Protein AF-A0A8D8KKY1-F1 (afdb_monomer)

pLDDT: mean 80.86, std 21.09, range [23.44, 98.81]

Sequence (283 aa):
MVSGTMWTLGDRGWYPVKVAGILVVLAALQYGMVLGVATEDTRVFLTVKSASVASLSLPDVSSAFVIVTDLMISPGGQPLPFLNGEIDETYFKGLQDIKPDVKFLASFGGTSTPPELFSHLTMGNKRRAAFVQNLIQYVTSYGFAGIDIAWLYPTTADKDGYTNLLKELREACDQMKLILTVTVPSNPSVIEKNYPVEDLQRYAHYVILSANEFRKLKKTSLIAPLYSLTTGSSNSLDYHVTAWKLAGLTSDKIVVGVQTNSITYKLIQPNEYRLGTPVAKLK

InterPro domains:
  IPR001223 Glycoside hydrolase family 18, catalytic domain [PF00704] (84-269)
  IPR001223 Glycoside hydrolase family 18, catalytic domain [PS51910] (32-283)
  IPR011583 Chitinase II/V-like, catalytic domain [SM00636] (24-283)
  IPR017853 Glycoside hydrolase superfamily [SSF51445] (67-265)
  IPR050314 Glycosyl hydrolase family 18 [PTHR11177] (75-278)

Structure (mmCIF, N/CA/C/O backbone):
data_AF-A0A8D8KKY1-F1
#
_entry.id   AF-A0A8D8KKY1-F1
#
loop_
_atom_site.group_PDB
_atom_site.id
_atom_site.type_symbol
_atom_site.label_atom_id
_atom_site.label_alt_id
_atom_site.label_comp_id
_atom_site.label_asym_id
_atom_site.label_entity_id
_atom_site.label_seq_id
_atom_site.pdbx_PDB_ins_code
_atom_site.Cartn_x
_atom_site.Cartn_y
_atom_site.Cartn_z
_atom_site.occupancy
_atom_site.B_iso_or_equiv
_atom_site.auth_seq_id
_atom_site.auth_comp_id
_atom_site.auth_asym_id
_atom_site.auth_atom_id
_atom_site.pdbx_PDB_model_num
ATOM 1 N N . MET A 1 1 ? -2.047 24.970 -12.063 1.00 23.80 1 MET A N 1
ATOM 2 C CA . MET A 1 1 ? -0.756 24.771 -11.366 1.00 23.80 1 MET A CA 1
ATOM 3 C C . MET A 1 1 ? -1.066 24.706 -9.885 1.00 23.80 1 MET A C 1
ATOM 5 O O . MET A 1 1 ? -1.423 25.733 -9.334 1.00 23.80 1 MET A O 1
ATOM 9 N N . VAL A 1 2 ? -1.025 23.526 -9.269 1.00 29.00 2 VAL A N 1
ATOM 10 C CA . VAL A 1 2 ? -1.232 23.394 -7.818 1.00 29.00 2 VAL A CA 1
ATOM 11 C C . VAL A 1 2 ? 0.147 23.274 -7.180 1.00 29.00 2 VAL A C 1
ATOM 13 O O . VAL A 1 2 ? 0.936 22.420 -7.582 1.00 29.00 2 VAL A O 1
ATOM 16 N N . SER A 1 3 ? 0.467 24.184 -6.263 1.00 25.81 3 SER A N 1
ATOM 17 C CA . SER A 1 3 ? 1.700 24.151 -5.480 1.00 25.81 3 SER A CA 1
ATOM 18 C C . SER A 1 3 ? 1.417 23.486 -4.136 1.00 25.81 3 SER A C 1
ATOM 20 O O . SER A 1 3 ? 0.740 24.082 -3.302 1.00 25.81 3 SER A O 1
ATOM 22 N N . GLY A 1 4 ? 1.943 22.281 -3.924 1.00 35.16 4 GLY A N 1
ATOM 23 C CA . GLY A 1 4 ? 1.960 21.625 -2.616 1.00 35.16 4 GLY A CA 1
ATOM 24 C C . GLY A 1 4 ? 3.340 21.731 -1.967 1.00 35.16 4 GLY A C 1
ATOM 25 O O . GLY A 1 4 ? 4.361 21.718 -2.661 1.00 35.16 4 GLY A O 1
ATOM 26 N N . THR A 1 5 ? 3.368 21.834 -0.640 1.00 34.59 5 THR A N 1
ATOM 27 C CA . THR A 1 5 ? 4.593 21.815 0.168 1.00 34.59 5 THR A CA 1
ATOM 28 C C . THR A 1 5 ? 4.791 20.407 0.741 1.00 34.59 5 THR A C 1
ATOM 30 O O . THR A 1 5 ? 4.123 20.022 1.693 1.00 34.59 5 THR A O 1
ATOM 33 N N . MET A 1 6 ? 5.691 19.630 0.143 1.00 39.62 6 MET A N 1
ATOM 34 C CA . MET A 1 6 ? 6.217 18.356 0.649 1.00 39.62 6 MET A CA 1
ATOM 35 C C . MET A 1 6 ? 7.216 18.623 1.785 1.00 39.62 6 MET A C 1
ATOM 37 O O . MET A 1 6 ? 7.787 19.701 1.835 1.00 39.62 6 MET A O 1
ATOM 41 N N . TRP A 1 7 ? 7.463 17.679 2.690 1.00 43.19 7 TRP A N 1
ATOM 42 C CA . TRP A 1 7 ? 8.501 17.796 3.722 1.00 43.19 7 TRP A CA 1
ATOM 43 C C . TRP A 1 7 ? 9.522 16.676 3.543 1.00 43.19 7 TRP A C 1
ATOM 45 O O . TRP A 1 7 ? 9.142 15.536 3.293 1.00 43.19 7 TRP A O 1
ATOM 55 N N . THR A 1 8 ? 10.807 16.991 3.667 1.00 39.62 8 THR A N 1
ATOM 56 C CA . THR A 1 8 ? 11.901 16.014 3.589 1.00 39.62 8 THR A CA 1
ATOM 57 C C . THR A 1 8 ? 12.784 16.106 4.830 1.00 39.62 8 THR A C 1
ATOM 59 O O . THR A 1 8 ? 12.857 17.157 5.470 1.00 39.62 8 THR A O 1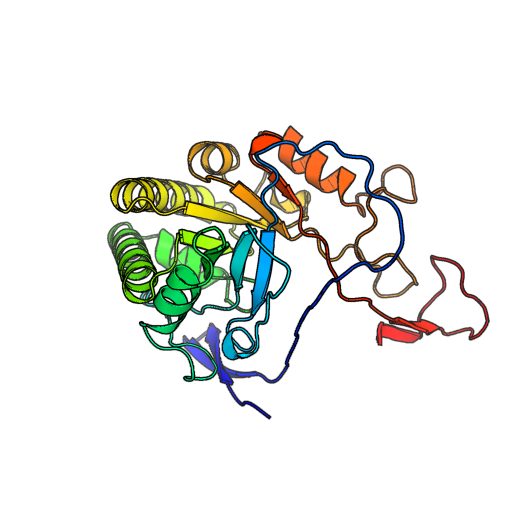
ATOM 62 N N . LEU A 1 9 ? 13.446 15.004 5.178 1.00 40.66 9 LEU A N 1
ATOM 63 C CA . LEU A 1 9 ? 14.364 14.910 6.309 1.00 40.66 9 LEU A CA 1
ATOM 64 C C . LEU A 1 9 ? 15.802 15.160 5.831 1.00 40.66 9 LEU A C 1
ATOM 66 O O . LEU A 1 9 ? 16.232 14.585 4.835 1.00 40.66 9 LEU A O 1
ATOM 70 N N . GLY A 1 10 ? 16.550 16.015 6.528 1.00 44.16 10 GLY A N 1
ATOM 71 C CA . GLY A 1 10 ? 18.001 16.139 6.351 1.00 44.16 10 GLY A CA 1
ATOM 72 C C . GLY A 1 10 ? 18.720 16.314 7.682 1.00 44.16 10 GLY A C 1
ATOM 73 O O . GLY A 1 10 ? 18.101 16.235 8.742 1.00 44.16 10 GLY A O 1
ATOM 74 N N . ASP A 1 11 ? 20.020 16.602 7.623 1.00 36.78 11 ASP A N 1
ATOM 75 C CA . ASP A 1 11 ? 20.947 16.577 8.770 1.00 36.78 11 ASP A CA 1
ATOM 76 C C . ASP A 1 11 ? 20.552 17.477 9.957 1.00 36.78 11 ASP A C 1
ATOM 78 O O . ASP A 1 11 ? 21.082 17.331 11.056 1.00 36.78 11 ASP A O 1
ATOM 82 N N . ARG A 1 12 ? 19.626 18.425 9.754 1.00 42.44 12 ARG A N 1
ATOM 83 C CA . ARG A 1 12 ? 19.130 19.358 10.782 1.00 42.44 12 ARG A CA 1
ATOM 84 C C . ARG A 1 12 ? 17.623 19.255 11.049 1.00 42.44 12 ARG A C 1
ATOM 86 O O . ARG A 1 12 ? 17.066 20.143 11.690 1.00 42.44 12 ARG A O 1
ATOM 93 N N . GLY A 1 13 ? 16.961 18.200 10.573 1.00 45.16 13 GLY A N 1
ATOM 94 C CA . GLY A 1 13 ? 15.525 17.970 10.760 1.00 45.16 13 GLY A CA 1
ATOM 95 C C . GLY A 1 13 ? 14.694 18.128 9.484 1.00 45.16 13 GLY A C 1
ATOM 96 O O . GLY A 1 13 ? 15.210 18.058 8.369 1.00 45.16 13 GLY A O 1
ATOM 97 N N . TRP A 1 14 ? 13.382 18.284 9.661 1.00 47.19 14 TRP A N 1
ATOM 98 C CA . TRP A 1 14 ? 12.391 18.321 8.583 1.00 47.19 14 TRP A CA 1
ATOM 99 C C . TRP A 1 14 ? 12.306 19.702 7.921 1.00 47.19 14 TRP A C 1
ATOM 101 O O . TRP A 1 14 ? 12.204 20.706 8.624 1.00 47.19 14 TRP A O 1
ATOM 111 N N . TYR A 1 15 ? 12.291 19.766 6.584 1.00 47.34 15 TYR A N 1
ATOM 112 C CA . TYR A 1 15 ? 12.142 21.022 5.836 1.00 47.34 15 TYR A CA 1
ATOM 113 C C . TYR A 1 15 ? 11.220 20.910 4.605 1.00 47.34 15 TYR A C 1
ATOM 115 O O . TYR A 1 15 ? 11.112 19.834 4.012 1.00 47.34 15 TYR A O 1
ATOM 123 N N . PRO A 1 16 ? 10.548 22.013 4.214 1.00 38.38 16 PRO A N 1
ATOM 124 C CA . PRO A 1 16 ? 9.572 22.035 3.127 1.00 38.38 16 PRO A CA 1
ATOM 125 C C . PRO A 1 16 ? 10.200 22.053 1.716 1.00 38.38 16 PRO A C 1
ATOM 127 O O . PRO A 1 16 ? 11.197 22.728 1.472 1.00 38.38 16 PRO A O 1
ATOM 130 N N . VAL A 1 17 ? 9.565 21.379 0.754 1.00 35.34 17 VAL A N 1
ATOM 131 C CA . VAL A 1 17 ? 9.940 21.226 -0.662 1.00 35.34 17 VAL A CA 1
ATOM 132 C C . VAL A 1 17 ? 8.692 21.418 -1.528 1.00 35.34 17 VAL A C 1
ATOM 134 O O . VAL A 1 17 ? 7.675 20.777 -1.300 1.00 35.34 17 VAL A O 1
ATOM 137 N N . LYS A 1 18 ? 8.731 22.279 -2.549 1.00 30.50 18 LYS A N 1
ATOM 138 C CA . LYS A 1 18 ? 7.591 22.455 -3.469 1.00 30.50 18 LYS A CA 1
ATOM 139 C C . LYS A 1 18 ? 7.573 21.353 -4.529 1.00 30.50 18 LYS A C 1
ATOM 141 O O . LYS A 1 18 ? 8.578 21.158 -5.207 1.00 30.50 18 LYS A O 1
ATOM 146 N N . VAL A 1 19 ? 6.434 20.686 -4.715 1.00 36.72 19 VAL A N 1
ATOM 147 C CA . VAL A 1 19 ? 6.256 19.651 -5.753 1.00 36.72 19 VAL A CA 1
ATOM 148 C C . VAL A 1 19 ? 5.097 20.023 -6.677 1.00 36.72 19 VAL A C 1
ATOM 150 O O . VAL A 1 19 ? 4.060 20.501 -6.220 1.00 36.72 19 VAL A O 1
ATOM 153 N N . ALA A 1 20 ? 5.284 19.811 -7.983 1.00 27.47 20 ALA A N 1
ATOM 154 C CA . ALA A 1 20 ? 4.279 20.020 -9.022 1.00 27.47 20 ALA A CA 1
ATOM 155 C C . ALA A 1 20 ? 4.173 18.770 -9.915 1.00 27.47 20 ALA A C 1
ATOM 157 O O . ALA A 1 20 ? 5.181 18.319 -10.455 1.00 27.47 20 ALA A O 1
ATOM 158 N N . GLY A 1 21 ? 2.961 18.232 -10.104 1.00 29.47 21 GLY A N 1
ATOM 159 C CA . GLY A 1 21 ? 2.691 17.185 -11.101 1.00 29.47 21 GLY A CA 1
ATOM 160 C C . GLY A 1 21 ? 1.383 16.410 -10.879 1.00 29.47 21 GLY A C 1
ATOM 161 O O . GLY A 1 21 ? 1.137 15.920 -9.783 1.00 29.47 21 GLY A O 1
ATOM 162 N N . ILE A 1 22 ? 0.569 16.297 -11.936 1.00 28.06 22 ILE A N 1
ATOM 163 C CA . ILE A 1 22 ? -0.770 15.666 -12.002 1.00 28.06 22 ILE A CA 1
ATOM 164 C C . ILE A 1 22 ? -0.675 14.254 -12.622 1.00 28.06 22 ILE A C 1
ATOM 166 O O . ILE A 1 22 ? 0.148 14.053 -13.515 1.00 28.06 22 ILE A O 1
ATOM 170 N N . LEU A 1 23 ? -1.549 13.309 -12.226 1.00 25.33 23 LEU A N 1
ATOM 171 C CA . LEU A 1 23 ? -1.882 12.107 -13.018 1.00 25.33 23 LEU A CA 1
ATOM 172 C C . LEU A 1 23 ? -3.319 11.614 -12.715 1.00 25.33 23 LEU A C 1
ATOM 174 O O . LEU A 1 23 ? -3.636 11.340 -11.562 1.00 25.33 23 LEU A O 1
ATOM 178 N N . VAL A 1 24 ? -4.152 11.468 -13.755 1.00 24.39 24 VAL A N 1
ATOM 179 C CA . VAL A 1 24 ? -5.528 10.914 -13.739 1.00 24.39 24 VAL A CA 1
ATOM 180 C C . VAL A 1 24 ? -5.548 9.609 -14.547 1.00 24.39 24 VAL A C 1
ATOM 182 O O . VAL A 1 24 ? -4.850 9.525 -15.558 1.00 24.39 24 VAL A O 1
ATOM 185 N N . VAL A 1 25 ? -6.353 8.613 -14.149 1.00 29.42 25 VAL A N 1
ATOM 186 C CA . VAL A 1 25 ? -6.585 7.378 -14.925 1.00 29.42 25 VAL A CA 1
ATOM 187 C C . VAL A 1 25 ? -8.078 7.044 -14.998 1.00 29.42 25 VAL A C 1
ATOM 189 O O . VAL A 1 25 ? -8.731 6.877 -13.972 1.00 29.42 25 VAL A O 1
ATOM 192 N N . LEU A 1 26 ? -8.561 6.857 -16.230 1.00 26.05 26 LEU A N 1
ATOM 193 C CA . LEU A 1 26 ? -9.739 6.071 -16.607 1.00 26.05 26 LEU A CA 1
ATOM 194 C C . LEU A 1 26 ? -9.244 4.877 -17.437 1.00 26.05 26 LEU A C 1
ATOM 196 O O . LEU A 1 26 ? -8.400 5.057 -18.315 1.00 26.05 26 LEU A O 1
ATOM 200 N N . ALA A 1 27 ? -9.783 3.684 -17.201 1.00 27.31 27 ALA A N 1
ATOM 201 C CA . ALA A 1 27 ? -9.632 2.548 -18.104 1.00 27.31 27 ALA A CA 1
ATOM 202 C C . ALA A 1 27 ? -11.017 1.945 -18.367 1.00 27.31 27 ALA A C 1
ATOM 204 O O . ALA A 1 27 ? -11.538 1.191 -17.553 1.00 27.31 27 ALA A O 1
ATOM 205 N N . ALA A 1 28 ? -11.610 2.306 -19.506 1.00 25.67 28 ALA A N 1
ATOM 206 C CA . ALA A 1 28 ? -12.726 1.592 -20.111 1.00 25.67 28 ALA A CA 1
ATOM 207 C C . ALA A 1 28 ? -12.192 0.908 -21.376 1.00 25.67 28 ALA A C 1
ATOM 209 O O . ALA A 1 28 ? -11.723 1.577 -22.297 1.00 25.67 28 ALA A O 1
ATOM 210 N N . LEU A 1 29 ? -12.219 -0.424 -21.408 1.00 29.39 29 LEU A N 1
ATOM 211 C CA . LEU A 1 29 ? -11.948 -1.197 -22.617 1.00 29.39 29 LEU A CA 1
ATOM 212 C C . LEU A 1 29 ? -13.253 -1.326 -23.406 1.00 29.39 29 LEU A C 1
ATOM 214 O O . LEU A 1 29 ? -14.117 -2.138 -23.084 1.00 29.39 29 LEU A O 1
ATOM 218 N N . GLN A 1 30 ? -13.389 -0.521 -24.456 1.00 32.12 30 GLN A N 1
ATOM 219 C CA . GLN A 1 30 ? -14.332 -0.778 -25.538 1.00 32.12 30 GLN A CA 1
ATOM 220 C C . GLN A 1 30 ? -13.656 -1.739 -26.522 1.00 32.12 30 GLN A C 1
ATOM 222 O O . GLN A 1 30 ? -12.661 -1.367 -27.131 1.00 32.12 30 GLN A O 1
ATOM 227 N N . TYR A 1 31 ? -14.145 -2.980 -26.596 1.00 31.25 31 TYR A N 1
ATOM 228 C CA . TYR A 1 31 ? -14.455 -3.763 -27.807 1.00 31.25 31 TYR A CA 1
ATOM 229 C C . TYR A 1 31 ? -14.600 -5.252 -27.440 1.00 31.25 31 TYR A C 1
ATOM 231 O O . TYR A 1 31 ? -13.617 -5.953 -27.243 1.00 31.25 31 TYR A O 1
ATOM 239 N N . GLY A 1 32 ? -15.850 -5.727 -27.430 1.00 28.22 32 GLY A N 1
ATOM 240 C CA . GLY A 1 32 ? -16.203 -7.063 -27.916 1.00 28.22 32 GLY A CA 1
ATOM 241 C C . GLY A 1 32 ? -16.016 -8.265 -26.984 1.00 28.22 32 GLY A C 1
ATOM 242 O O . GLY A 1 32 ? -14.939 -8.835 -26.899 1.00 28.22 32 GLY A O 1
ATOM 243 N N . MET A 1 33 ? -17.164 -8.755 -26.502 1.00 23.44 33 MET A N 1
ATOM 244 C CA . MET A 1 33 ? -17.461 -10.152 -26.154 1.00 23.44 33 MET A CA 1
ATOM 245 C C . MET A 1 33 ? -17.106 -10.619 -24.730 1.00 23.44 33 MET A C 1
ATOM 247 O O . MET A 1 33 ? -16.071 -11.215 -24.453 1.00 23.44 33 MET A O 1
ATOM 251 N N . VAL A 1 34 ? -18.076 -10.406 -23.833 1.00 30.02 34 VAL A N 1
ATOM 252 C CA . VAL A 1 34 ? -18.226 -11.136 -22.570 1.00 30.02 34 VAL A CA 1
ATOM 253 C C . VAL A 1 34 ? -18.505 -12.607 -22.889 1.00 30.02 34 VAL A C 1
ATOM 255 O O . VAL A 1 34 ? -19.547 -12.933 -23.453 1.00 30.02 34 VAL A O 1
ATOM 258 N N . LEU A 1 35 ? -17.601 -13.496 -22.482 1.00 25.94 35 LEU A N 1
ATOM 259 C CA . LEU A 1 35 ? -17.952 -14.867 -22.123 1.00 25.94 35 LEU A CA 1
ATOM 260 C C . LEU A 1 35 ? -17.769 -14.982 -20.615 1.00 25.94 35 LEU A C 1
ATOM 262 O O . LEU A 1 35 ? -16.667 -14.847 -20.089 1.00 25.94 35 LEU A O 1
ATOM 266 N N . GLY A 1 36 ? -18.903 -15.110 -19.932 1.00 31.06 36 GLY A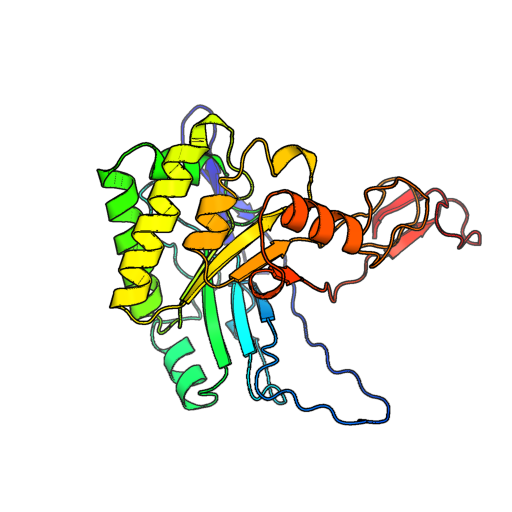 N 1
ATOM 267 C CA . GLY A 1 36 ? -19.003 -15.043 -18.488 1.00 31.06 36 GLY A CA 1
ATOM 268 C C . GLY A 1 36 ? -18.234 -16.152 -17.784 1.00 31.06 36 GLY A C 1
ATOM 269 O O . GLY A 1 36 ? -18.449 -17.332 -18.035 1.00 31.06 36 GLY A O 1
ATOM 270 N N . VAL A 1 37 ? -17.435 -15.736 -16.809 1.00 26.59 37 VAL A N 1
ATOM 271 C CA . VAL A 1 37 ? -17.420 -16.371 -15.495 1.00 26.59 37 VAL A CA 1
ATOM 272 C C . VAL A 1 37 ? -17.522 -15.220 -14.503 1.00 26.59 37 VAL A C 1
ATOM 274 O O . VAL A 1 37 ? -16.528 -14.587 -14.160 1.00 26.59 37 VAL A O 1
ATOM 277 N N . ALA A 1 38 ? -18.747 -14.881 -14.105 1.00 30.58 38 ALA A N 1
ATOM 278 C CA . ALA A 1 38 ? -18.949 -14.097 -12.899 1.00 30.58 38 ALA A CA 1
ATOM 279 C C . ALA A 1 38 ? -18.545 -14.998 -11.727 1.00 30.58 38 ALA A C 1
ATOM 281 O O . ALA A 1 38 ? -19.341 -15.798 -11.246 1.00 30.58 38 ALA A O 1
ATOM 282 N N . THR A 1 39 ? -17.281 -14.937 -11.313 1.00 34.94 39 THR A N 1
ATOM 283 C CA . THR A 1 39 ? -16.955 -15.303 -9.938 1.00 34.94 39 THR A CA 1
ATOM 284 C C . THR A 1 39 ? -17.451 -14.151 -9.077 1.00 34.94 39 THR A C 1
ATOM 286 O O . THR A 1 39 ? -16.994 -1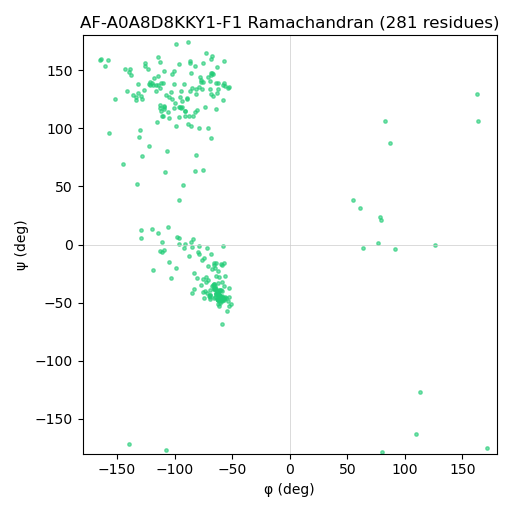3.024 -9.262 1.00 34.94 39 THR A O 1
ATOM 289 N N . GLU A 1 40 ? -18.390 -14.421 -8.174 1.00 40.84 40 GLU A N 1
ATOM 290 C CA . GLU A 1 40 ? -19.085 -13.436 -7.325 1.00 40.84 40 GLU A CA 1
ATOM 291 C C . GLU A 1 40 ? -18.157 -12.572 -6.434 1.00 40.84 40 GLU A C 1
ATOM 293 O O . GLU A 1 40 ? -18.635 -11.661 -5.770 1.00 40.84 40 GLU A O 1
ATOM 298 N N . ASP A 1 41 ? -16.834 -12.781 -6.460 1.00 49.16 41 ASP A N 1
ATOM 299 C CA . ASP A 1 41 ? -15.862 -12.151 -5.557 1.00 49.16 41 ASP A CA 1
ATOM 300 C C . ASP A 1 41 ? -14.645 -11.485 -6.236 1.00 49.16 41 ASP A C 1
ATOM 302 O O . ASP A 1 41 ? -13.682 -11.117 -5.557 1.00 49.16 41 ASP A O 1
ATOM 306 N N . THR A 1 42 ? -14.629 -11.279 -7.563 1.00 49.47 42 THR A N 1
ATOM 307 C CA . THR A 1 42 ? -13.525 -10.503 -8.172 1.00 49.47 42 THR A CA 1
ATOM 308 C C . THR A 1 42 ? -13.638 -9.026 -7.796 1.00 49.47 42 THR A C 1
ATOM 310 O O . THR A 1 42 ? -14.394 -8.268 -8.399 1.00 49.47 42 THR A O 1
ATOM 313 N N . ARG A 1 43 ? -12.851 -8.598 -6.806 1.00 68.19 43 ARG A N 1
ATOM 314 C CA . ARG A 1 43 ? -12.780 -7.199 -6.366 1.00 68.19 43 ARG A CA 1
ATOM 315 C C . ARG A 1 43 ? -11.646 -6.484 -7.090 1.00 68.19 43 ARG A C 1
ATOM 317 O O . ARG A 1 43 ? -10.481 -6.853 -6.964 1.00 68.19 43 ARG A O 1
ATOM 324 N N . VAL A 1 44 ? -11.990 -5.455 -7.856 1.00 81.56 44 VAL A N 1
ATOM 325 C CA . VAL A 1 44 ? -11.015 -4.625 -8.573 1.00 81.56 44 VAL A CA 1
ATOM 326 C C . VAL A 1 44 ? -10.342 -3.670 -7.591 1.00 81.56 44 VAL A C 1
ATOM 328 O O . VAL A 1 44 ? -11.026 -3.019 -6.806 1.00 81.56 44 VAL A O 1
ATOM 331 N N . PHE A 1 45 ? -9.015 -3.555 -7.653 1.00 87.25 45 PHE A N 1
ATOM 332 C CA . PHE A 1 45 ? -8.259 -2.536 -6.925 1.00 87.25 45 PHE A CA 1
ATOM 333 C C . PHE A 1 45 ? -7.862 -1.412 -7.881 1.00 87.25 45 PHE A C 1
ATOM 335 O O . PHE A 1 45 ? -7.237 -1.652 -8.913 1.00 87.25 45 PHE A O 1
ATOM 342 N N . LEU A 1 46 ? -8.218 -0.183 -7.526 1.00 87.50 46 LEU A N 1
ATOM 343 C CA . LEU A 1 46 ? -7.892 1.036 -8.257 1.00 87.50 46 LEU A CA 1
ATOM 344 C C . LEU A 1 46 ? -7.042 1.934 -7.364 1.00 87.50 46 LEU A C 1
ATOM 346 O O . LEU A 1 46 ? -7.287 2.019 -6.167 1.00 87.50 46 LEU A O 1
ATOM 350 N N . THR A 1 47 ? -6.073 2.640 -7.935 1.00 87.06 47 THR A N 1
ATOM 351 C CA . THR A 1 47 ? -5.261 3.621 -7.200 1.00 87.06 47 THR A CA 1
ATOM 352 C C . THR A 1 47 ? -5.494 5.015 -7.759 1.00 87.06 47 THR A C 1
ATOM 354 O O . THR A 1 47 ? -5.403 5.214 -8.972 1.00 87.06 47 THR A O 1
ATOM 357 N N . VAL A 1 48 ? -5.732 5.989 -6.888 1.00 87.94 48 VAL A N 1
ATOM 358 C CA . VAL A 1 48 ? -5.880 7.404 -7.241 1.00 87.94 48 VAL A CA 1
ATOM 359 C C . VAL A 1 48 ? -5.016 8.243 -6.312 1.00 87.94 48 VAL A C 1
ATOM 361 O O . VAL A 1 48 ? -4.967 7.998 -5.112 1.00 87.94 48 VAL A O 1
ATOM 364 N N . LYS A 1 49 ? -4.328 9.251 -6.843 1.00 87.19 49 LYS A N 1
ATOM 365 C CA . LYS A 1 49 ? -3.567 10.176 -5.999 1.00 87.19 49 LYS A CA 1
ATOM 366 C C . LYS A 1 49 ? -4.508 11.073 -5.206 1.00 87.19 49 LYS A C 1
ATOM 368 O O . LYS A 1 49 ? -5.502 11.549 -5.756 1.00 87.19 49 LYS A O 1
ATOM 373 N N . SER A 1 50 ? -4.150 11.401 -3.968 1.00 87.19 50 SER A N 1
ATOM 374 C CA . SER A 1 50 ? -4.896 12.348 -3.127 1.00 87.19 50 SER A CA 1
ATOM 375 C C . SER A 1 50 ? -5.143 13.692 -3.829 1.00 87.19 50 SER A C 1
ATOM 377 O O . SER A 1 50 ? -6.238 14.238 -3.749 1.00 87.19 50 SER A O 1
ATOM 379 N N . ALA A 1 51 ? -4.179 14.184 -4.614 1.00 85.00 51 ALA A N 1
ATOM 380 C CA . ALA A 1 51 ? -4.297 15.415 -5.407 1.00 85.00 51 ALA A CA 1
ATOM 381 C C . ALA A 1 51 ? -5.221 15.312 -6.642 1.00 85.00 51 ALA A C 1
ATOM 383 O O . ALA A 1 51 ? -5.378 16.282 -7.382 1.00 85.00 51 ALA A O 1
ATOM 384 N N . SER A 1 52 ? -5.782 14.141 -6.938 1.00 84.56 52 SER A N 1
ATOM 385 C CA . SER A 1 52 ? -6.685 13.917 -8.078 1.00 84.56 52 SER A CA 1
ATOM 386 C C . SER A 1 52 ? -7.985 13.228 -7.670 1.00 84.56 52 SER A C 1
ATOM 388 O O . SER A 1 52 ? -8.797 12.900 -8.527 1.00 84.56 52 SER A O 1
ATOM 390 N N . VAL A 1 53 ? -8.208 13.020 -6.370 1.00 85.50 53 VAL A N 1
ATOM 391 C CA . VAL A 1 53 ? -9.399 12.320 -5.885 1.00 85.50 53 VAL A CA 1
ATOM 392 C C . VAL A 1 53 ? -10.677 13.121 -6.137 1.00 85.50 53 VAL A C 1
ATOM 394 O O . VAL A 1 53 ? -11.678 12.538 -6.527 1.00 85.50 53 VAL A O 1
ATOM 397 N N . ALA A 1 54 ? -10.624 14.454 -6.035 1.00 84.38 54 ALA A N 1
ATOM 398 C CA . ALA A 1 54 ? -11.775 15.328 -6.274 1.00 84.38 54 ALA A CA 1
ATOM 399 C C . ALA A 1 54 ? -12.334 15.225 -7.707 1.00 84.38 54 ALA A C 1
ATOM 401 O O . ALA A 1 54 ? -13.525 15.434 -7.919 1.00 84.38 54 ALA A O 1
ATOM 402 N N . SER A 1 55 ? -11.491 14.877 -8.688 1.00 83.38 55 SER A N 1
ATOM 403 C CA . SER A 1 55 ? -11.881 14.701 -10.092 1.00 83.38 55 SER A CA 1
ATOM 404 C C . SER A 1 55 ? -12.140 13.243 -10.481 1.00 83.38 55 SER A C 1
ATOM 406 O O . SER A 1 55 ? -12.343 12.948 -11.663 1.00 83.38 55 SER A O 1
ATOM 408 N N . LEU A 1 56 ? -12.127 12.321 -9.515 1.00 83.56 56 LEU A N 1
ATOM 409 C CA . LEU A 1 56 ? -12.377 10.909 -9.763 1.00 83.56 56 LEU A CA 1
ATOM 410 C C . LEU A 1 56 ? -13.830 10.692 -10.205 1.00 83.56 56 LEU A C 1
ATOM 412 O O . LEU A 1 56 ? -14.773 11.076 -9.521 1.00 83.56 56 LEU A O 1
ATOM 416 N N . SER A 1 57 ? -14.003 10.008 -11.335 1.00 82.06 57 SER A N 1
ATOM 417 C CA . SER A 1 57 ? -15.305 9.573 -11.837 1.00 82.06 57 SER A CA 1
ATOM 418 C C . SER A 1 57 ? -15.269 8.077 -12.115 1.00 82.06 57 SER A C 1
ATOM 420 O O . SER A 1 57 ? -14.326 7.575 -12.725 1.00 82.06 57 SER A O 1
ATOM 422 N N . LEU A 1 58 ? -16.288 7.363 -11.643 1.00 80.44 58 LEU A N 1
ATOM 423 C CA . LEU A 1 58 ? -16.367 5.904 -11.702 1.00 80.44 58 LEU A CA 1
ATOM 424 C C . LEU A 1 58 ? -17.742 5.440 -12.213 1.00 80.44 58 LEU A C 1
ATOM 426 O O . LEU A 1 58 ? -18.373 4.649 -11.521 1.00 80.44 58 LEU A O 1
ATOM 430 N N . PRO A 1 59 ? -18.265 5.921 -13.358 1.00 78.94 59 PRO A N 1
ATOM 431 C CA . PRO A 1 59 ? -19.658 5.684 -13.759 1.00 78.94 59 PRO A CA 1
ATOM 432 C C . PRO A 1 59 ? -20.008 4.188 -13.811 1.00 78.94 59 PRO A C 1
ATOM 434 O O . PRO A 1 59 ? -20.970 3.773 -13.165 1.00 78.94 59 PRO A O 1
ATOM 437 N N . ASP A 1 60 ? -19.142 3.380 -14.425 1.00 81.31 60 ASP A N 1
ATOM 438 C CA . ASP A 1 60 ? -19.384 1.955 -14.698 1.00 81.31 60 ASP A CA 1
ATOM 439 C C . ASP A 1 60 ? -18.793 0.996 -13.650 1.00 81.31 60 ASP A C 1
ATOM 441 O O . ASP A 1 60 ? -18.842 -0.221 -13.813 1.00 81.31 60 ASP A O 1
ATOM 445 N N . VAL A 1 61 ? -18.222 1.516 -12.557 1.00 81.25 61 VAL A N 1
ATOM 446 C CA . VAL A 1 61 ? -17.683 0.675 -11.475 1.00 81.25 61 VAL A CA 1
ATOM 447 C C . VAL A 1 61 ? -18.769 0.434 -10.434 1.00 81.25 61 VAL A C 1
ATOM 449 O O . VAL A 1 61 ? -19.176 1.362 -9.729 1.00 81.25 61 VAL A O 1
ATOM 452 N N . SER A 1 62 ? -19.245 -0.807 -10.347 1.00 79.19 62 SER A N 1
ATOM 453 C CA . SER A 1 62 ? -20.233 -1.238 -9.353 1.00 79.19 62 SER A CA 1
ATOM 454 C C . SER A 1 62 ? -19.585 -1.636 -8.027 1.00 79.19 62 SER A C 1
ATOM 456 O O . SER A 1 62 ? -20.080 -1.228 -6.987 1.00 79.19 62 SER A O 1
ATOM 458 N N . SER A 1 63 ? -18.454 -2.351 -8.051 1.00 84.88 63 SER A N 1
ATOM 459 C CA . SER A 1 63 ? -17.704 -2.746 -6.852 1.00 84.88 63 SER A CA 1
ATOM 460 C C . SER A 1 63 ? -16.193 -2.665 -7.069 1.00 84.88 63 SER A C 1
ATOM 462 O O . SER A 1 63 ? -15.678 -3.134 -8.086 1.00 84.88 63 SER A O 1
ATOM 464 N N . ALA A 1 64 ? -15.479 -2.049 -6.123 1.00 88.38 64 ALA A N 1
ATOM 465 C CA . ALA A 1 64 ? -14.022 -1.918 -6.152 1.00 88.38 64 ALA A CA 1
ATOM 466 C C . ALA A 1 64 ? -13.451 -1.511 -4.786 1.00 88.38 64 ALA A C 1
ATOM 468 O O . ALA A 1 64 ? -14.132 -0.882 -3.977 1.00 88.38 64 ALA A O 1
ATOM 469 N N . PHE A 1 65 ? -12.165 -1.778 -4.573 1.00 90.50 65 PHE A N 1
ATOM 470 C CA . PHE A 1 65 ? -11.338 -1.059 -3.609 1.00 90.50 65 PHE A CA 1
ATOM 471 C C . PHE A 1 65 ? -10.623 0.091 -4.314 1.00 90.50 65 PHE A C 1
ATOM 473 O O . PHE A 1 65 ? -9.900 -0.127 -5.282 1.00 90.50 65 PHE A O 1
ATOM 480 N N . VAL A 1 66 ? -1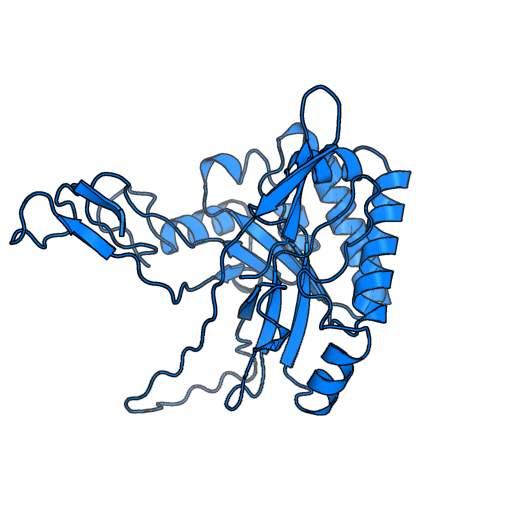0.799 1.315 -3.829 1.00 91.56 66 VAL A N 1
ATOM 481 C CA . VAL A 1 66 ? -10.130 2.508 -4.356 1.00 91.56 66 VAL A CA 1
ATOM 482 C C . VAL A 1 66 ? -9.132 3.004 -3.322 1.00 91.56 66 VAL A C 1
ATOM 484 O O . VAL A 1 66 ? -9.509 3.512 -2.273 1.00 91.56 66 VAL A O 1
ATOM 487 N N . ILE A 1 67 ? -7.849 2.867 -3.616 1.00 92.81 67 ILE A N 1
ATOM 488 C CA . ILE A 1 67 ? -6.753 3.278 -2.749 1.00 92.81 67 ILE A CA 1
ATOM 489 C C . ILE A 1 67 ? -6.377 4.716 -3.087 1.00 92.81 67 ILE A C 1
ATOM 491 O O . ILE A 1 67 ? -5.893 5.006 -4.184 1.00 92.81 67 ILE A O 1
ATOM 495 N N . VAL A 1 68 ? -6.585 5.615 -2.132 1.00 92.69 68 VAL A N 1
ATOM 496 C CA . VAL A 1 68 ? -6.195 7.019 -2.220 1.00 92.69 68 VAL A CA 1
ATOM 497 C C . VAL A 1 68 ? -4.762 7.158 -1.714 1.00 92.69 68 VAL A C 1
ATOM 499 O O . VAL A 1 68 ? -4.512 7.093 -0.512 1.00 92.69 68 VAL A O 1
ATOM 502 N N . THR A 1 69 ? -3.814 7.304 -2.636 1.00 91.00 69 THR A N 1
ATOM 503 C CA . THR A 1 69 ? -2.370 7.358 -2.365 1.00 91.00 69 THR A CA 1
ATOM 504 C C . THR A 1 69 ? -1.886 8.772 -2.077 1.00 91.00 69 THR A C 1
ATOM 506 O O . THR A 1 69 ? -2.620 9.746 -2.238 1.00 91.00 69 THR A O 1
ATOM 509 N N . ASP A 1 70 ? -0.614 8.897 -1.697 1.00 85.44 70 ASP A N 1
ATOM 510 C CA . ASP A 1 70 ? 0.042 10.176 -1.405 1.00 85.44 70 ASP A CA 1
ATOM 511 C C . ASP A 1 70 ? -0.616 10.933 -0.232 1.00 85.44 70 ASP A C 1
ATOM 513 O O . ASP A 1 70 ? -0.636 12.167 -0.209 1.00 85.44 70 ASP A O 1
ATOM 517 N N . LEU A 1 71 ? -1.172 10.205 0.747 1.00 90.62 71 LEU A N 1
ATOM 518 C CA . LEU A 1 71 ? -1.540 10.779 2.040 1.00 90.62 71 LEU A CA 1
ATOM 519 C C . LEU A 1 71 ? -0.294 10.828 2.921 1.00 90.62 71 LEU A C 1
ATOM 521 O O . LEU A 1 71 ? 0.298 9.808 3.285 1.00 90.62 71 LEU A O 1
ATOM 525 N N . MET A 1 72 ? 0.134 12.048 3.219 1.00 88.00 72 MET A N 1
ATOM 526 C CA . MET A 1 72 ? 1.361 12.297 3.960 1.00 88.00 72 MET A CA 1
ATOM 527 C C . MET A 1 72 ? 1.135 12.169 5.466 1.00 88.00 72 MET A C 1
ATOM 529 O O . MET A 1 72 ? 0.044 12.424 5.972 1.00 88.00 72 MET A O 1
ATOM 533 N N . ILE A 1 73 ? 2.200 11.830 6.190 1.00 92.25 73 ILE A N 1
ATOM 534 C CA . ILE A 1 73 ? 2.212 11.756 7.651 1.00 92.25 73 ILE A CA 1
ATOM 535 C C . ILE A 1 73 ? 3.254 12.752 8.167 1.00 92.25 73 ILE A C 1
ATOM 537 O O . ILE A 1 73 ? 4.336 12.893 7.598 1.00 92.25 73 ILE A O 1
ATOM 541 N N . SER A 1 74 ? 2.935 13.457 9.246 1.00 92.38 74 SER A N 1
ATOM 542 C CA . SER A 1 74 ? 3.878 14.317 9.954 1.00 92.38 74 SER A CA 1
ATOM 543 C C . SER A 1 74 ? 4.914 13.500 10.745 1.00 92.38 74 SER A C 1
ATOM 545 O O . SER A 1 74 ? 4.683 12.332 11.060 1.00 92.38 74 SER A O 1
ATOM 547 N N . PRO A 1 75 ? 6.019 14.115 11.198 1.00 89.75 75 PRO A N 1
ATOM 548 C CA . PRO A 1 75 ? 6.987 13.457 12.084 1.00 89.75 75 PRO A CA 1
ATOM 549 C C . PRO A 1 75 ? 6.381 12.902 13.382 1.00 89.75 75 PRO A C 1
ATOM 551 O O . PRO A 1 75 ? 6.896 11.943 13.950 1.00 89.75 75 PRO A O 1
ATOM 554 N N . GLY A 1 76 ? 5.280 13.501 13.849 1.00 90.75 76 GLY A N 1
ATOM 555 C CA . GLY A 1 76 ? 4.532 13.056 15.026 1.00 90.75 76 GLY A CA 1
ATOM 556 C C . GLY A 1 76 ? 3.515 11.947 14.744 1.00 90.75 76 GLY A C 1
ATOM 557 O O . GLY A 1 76 ? 2.757 11.593 15.642 1.00 90.75 76 GLY A O 1
ATOM 558 N N . GLY A 1 77 ? 3.455 11.424 13.516 1.00 92.00 77 GLY A N 1
ATOM 559 C CA . GLY A 1 77 ? 2.509 10.375 13.145 1.00 92.00 77 GLY A CA 1
ATOM 560 C C . GLY A 1 77 ? 1.093 10.891 12.878 1.00 92.00 77 GLY A C 1
ATOM 561 O O . GLY A 1 77 ? 0.148 10.120 12.990 1.00 92.00 77 GLY A O 1
ATOM 562 N N . GLN A 1 78 ? 0.914 12.181 12.584 1.00 94.56 78 GLN A N 1
ATOM 563 C CA . GLN A 1 78 ? -0.402 12.746 12.255 1.00 94.56 78 GLN A CA 1
ATOM 564 C C . GLN A 1 78 ? -0.591 12.785 10.735 1.00 94.56 78 GLN A C 1
ATOM 566 O O . GLN A 1 78 ? 0.268 13.365 10.063 1.00 94.56 78 GLN A O 1
ATOM 571 N N . PRO A 1 79 ? -1.678 12.226 10.180 1.00 92.94 79 PRO A N 1
ATOM 572 C CA . PRO A 1 79 ? -2.053 12.453 8.789 1.00 92.94 79 PRO A CA 1
ATOM 573 C C . PRO A 1 79 ? -2.132 13.944 8.458 1.00 92.94 79 PRO A C 1
ATOM 575 O O . PRO A 1 79 ? -2.673 14.735 9.233 1.00 92.94 79 PRO A O 1
ATOM 578 N N . LEU A 1 80 ? -1.576 14.336 7.315 1.00 89.62 80 LEU A N 1
ATOM 579 C CA . LEU A 1 80 ? -1.671 15.706 6.823 1.00 89.62 80 LEU A CA 1
ATOM 580 C C . LEU A 1 80 ? -2.964 15.908 6.010 1.00 89.62 80 LEU A C 1
ATOM 582 O O . LEU A 1 80 ? -3.506 14.941 5.467 1.00 89.62 80 LEU A O 1
ATOM 586 N N . PRO A 1 81 ? -3.464 17.154 5.896 1.00 85.38 81 PRO A N 1
ATOM 587 C CA . PRO A 1 81 ? -4.615 17.462 5.051 1.00 85.38 81 PRO A CA 1
ATOM 588 C C . PRO A 1 81 ? -4.406 17.064 3.584 1.00 85.38 81 PRO A C 1
ATOM 590 O O . PRO A 1 81 ? -3.275 16.981 3.098 1.00 85.38 81 PRO A O 1
ATOM 593 N N . PHE A 1 82 ? -5.512 16.885 2.858 1.00 84.25 82 PHE A N 1
ATOM 594 C CA . PHE A 1 82 ? -5.484 16.629 1.418 1.00 84.25 82 PHE A CA 1
ATOM 595 C C . PHE A 1 82 ? -4.747 17.739 0.661 1.00 84.25 82 PHE A C 1
ATOM 597 O O . PHE A 1 82 ? -4.961 18.924 0.914 1.00 84.25 82 PHE A O 1
ATOM 604 N N . LEU A 1 83 ? -3.939 17.351 -0.332 1.00 71.75 83 LEU A N 1
ATOM 605 C CA . LEU A 1 83 ? -3.058 18.258 -1.083 1.00 71.75 83 LEU A CA 1
ATOM 606 C C . LEU A 1 83 ? -3.784 19.398 -1.824 1.00 71.75 83 LEU A C 1
ATOM 608 O O . LEU A 1 83 ? -3.139 20.383 -2.175 1.00 71.75 83 LEU A O 1
ATOM 612 N N . ASN A 1 84 ? -5.102 19.297 -2.020 1.00 70.75 84 ASN A N 1
ATOM 613 C CA . ASN A 1 84 ? -5.903 20.315 -2.704 1.00 70.75 84 ASN A CA 1
ATOM 614 C C . ASN A 1 84 ? -6.901 21.046 -1.792 1.00 70.75 84 ASN A C 1
ATOM 616 O O . ASN A 1 84 ? -7.560 21.963 -2.261 1.00 70.75 84 ASN A O 1
ATOM 620 N N . GLY A 1 85 ? -7.061 20.650 -0.524 1.00 74.81 85 GLY A N 1
ATOM 621 C CA . GLY A 1 85 ? -8.028 21.264 0.404 1.00 74.81 85 GLY A CA 1
ATOM 622 C C . GLY A 1 85 ? -9.517 21.130 0.029 1.00 74.81 85 GLY A C 1
ATOM 623 O O . GLY A 1 85 ? -10.366 21.556 0.799 1.00 74.81 85 GLY A O 1
ATOM 624 N N . GLU A 1 86 ? -9.839 20.531 -1.120 1.00 77.88 86 GLU A N 1
ATOM 625 C CA . GLU A 1 86 ? -11.204 20.358 -1.648 1.00 77.88 86 GLU A CA 1
ATOM 626 C C . GLU A 1 86 ? -11.976 19.188 -1.014 1.00 77.88 86 GLU A C 1
ATOM 628 O O . GLU A 1 86 ? -13.153 18.997 -1.303 1.00 77.88 86 GLU A O 1
ATOM 633 N N . ILE A 1 87 ? -11.314 18.382 -0.182 1.00 86.50 87 ILE A N 1
ATOM 634 C CA . ILE A 1 87 ? -11.870 17.164 0.411 1.00 86.50 87 ILE A CA 1
ATOM 635 C C . ILE A 1 87 ? -12.017 17.372 1.913 1.00 86.50 87 ILE A C 1
ATOM 637 O O . ILE A 1 87 ? -11.022 17.588 2.608 1.00 86.50 87 ILE A O 1
ATOM 641 N N . ASP A 1 88 ? -13.250 17.271 2.400 1.00 88.75 88 ASP A N 1
ATOM 642 C CA . ASP A 1 88 ? -13.584 17.292 3.820 1.00 88.75 88 ASP A CA 1
ATOM 643 C C . ASP A 1 88 ? -14.008 15.900 4.329 1.00 88.75 88 ASP A C 1
ATOM 645 O O . ASP A 1 88 ? -13.999 14.902 3.602 1.00 88.75 88 ASP A O 1
ATOM 649 N N . GLU A 1 89 ? -14.390 15.831 5.604 1.00 87.94 89 GLU A N 1
ATOM 650 C CA . GLU A 1 89 ? -14.789 14.593 6.285 1.00 87.94 89 GLU A CA 1
ATOM 651 C C . GLU A 1 89 ? -16.115 13.980 5.788 1.00 87.94 89 GLU A C 1
ATOM 653 O O . GLU A 1 89 ? -16.492 12.877 6.205 1.00 87.94 89 GLU A O 1
ATOM 658 N N . THR A 1 90 ? -16.853 14.686 4.928 1.00 90.44 90 THR A N 1
ATOM 659 C CA . THR A 1 90 ? -18.135 14.237 4.365 1.00 90.44 90 THR A CA 1
ATOM 660 C C . THR A 1 90 ? -17.988 13.651 2.964 1.00 90.44 90 THR A C 1
ATOM 662 O O . THR A 1 90 ? -18.831 12.853 2.554 1.00 90.44 90 THR A O 1
ATOM 665 N N . TYR A 1 91 ? -16.899 13.972 2.258 1.00 91.12 91 TYR A N 1
ATOM 666 C CA . TYR A 1 91 ? -16.695 13.606 0.856 1.00 91.12 91 TYR A CA 1
ATOM 667 C C . TYR A 1 91 ? -16.837 12.099 0.589 1.00 91.12 91 TYR A C 1
ATOM 669 O O . TYR A 1 91 ? -17.681 11.684 -0.209 1.00 91.12 91 TYR A O 1
ATOM 677 N N . PHE A 1 92 ? -16.055 11.254 1.273 1.00 92.25 92 PHE A N 1
ATOM 678 C CA . PHE A 1 92 ? -16.111 9.807 1.025 1.00 92.25 92 PHE A CA 1
ATOM 679 C C . PHE A 1 92 ? -17.386 9.169 1.567 1.00 92.25 92 PHE A C 1
ATOM 681 O O . PHE A 1 92 ? -17.852 8.199 0.980 1.00 92.25 92 PHE A O 1
ATOM 688 N N . LYS A 1 93 ? -17.994 9.732 2.620 1.00 90.81 93 LYS A N 1
ATOM 689 C CA . LYS A 1 93 ? -19.306 9.281 3.114 1.00 90.81 93 LYS A CA 1
ATOM 690 C C . LYS A 1 93 ? -20.377 9.481 2.041 1.00 90.81 93 LYS A C 1
ATOM 692 O O . LYS A 1 93 ? -21.062 8.527 1.695 1.00 90.81 93 LYS A O 1
ATOM 697 N N . GLY A 1 94 ? -20.425 10.664 1.425 1.00 90.75 94 GLY A N 1
ATOM 698 C CA . GLY A 1 94 ? -21.344 10.939 0.318 1.00 90.75 94 GLY A CA 1
ATOM 699 C C . GLY A 1 94 ? -21.107 10.037 -0.898 1.00 90.75 94 GLY A C 1
ATOM 700 O O . GLY A 1 94 ? -22.060 9.544 -1.499 1.00 90.75 94 GLY A O 1
ATOM 701 N N . LEU A 1 95 ? -19.846 9.747 -1.245 1.00 88.94 95 LEU A N 1
ATOM 702 C CA . LEU A 1 95 ? -19.541 8.772 -2.302 1.00 88.94 95 LEU A CA 1
ATOM 703 C C . LEU A 1 95 ? -19.986 7.353 -1.933 1.00 88.94 95 LEU A C 1
ATOM 705 O O . LEU A 1 95 ? -20.481 6.628 -2.796 1.00 88.94 95 LEU A O 1
ATOM 709 N N . GLN A 1 96 ? -19.825 6.961 -0.670 1.00 89.31 96 GLN A N 1
ATOM 710 C CA . GLN A 1 96 ? -20.231 5.655 -0.164 1.00 89.31 96 GLN A CA 1
ATOM 711 C C . GLN A 1 96 ? -21.758 5.490 -0.180 1.00 89.31 96 GLN A C 1
ATOM 713 O O . GLN A 1 96 ? -22.224 4.394 -0.484 1.00 89.31 96 GLN A O 1
ATOM 718 N N . ASP A 1 97 ? -22.522 6.560 0.067 1.00 89.94 97 ASP A N 1
ATOM 719 C CA . ASP A 1 97 ? -23.990 6.561 -0.021 1.00 89.94 97 ASP A CA 1
ATOM 720 C C . ASP A 1 97 ? -24.484 6.343 -1.462 1.00 89.94 97 ASP A C 1
ATOM 722 O O . ASP A 1 97 ? -25.504 5.692 -1.687 1.00 89.94 97 ASP A O 1
ATOM 726 N N . ILE A 1 98 ? -23.743 6.850 -2.454 1.00 89.62 98 ILE A N 1
ATOM 727 C CA . ILE A 1 98 ? -24.064 6.692 -3.883 1.00 89.62 98 ILE A CA 1
ATOM 728 C C . ILE A 1 98 ? -23.567 5.340 -4.421 1.00 89.62 98 ILE A C 1
ATOM 730 O O . ILE A 1 98 ? -24.227 4.721 -5.258 1.00 89.62 98 ILE A O 1
ATOM 734 N N . LYS A 1 99 ? -22.392 4.882 -3.972 1.00 88.88 99 LYS A N 1
ATOM 735 C CA . LYS A 1 99 ? -21.739 3.636 -4.406 1.00 88.88 99 LYS A CA 1
ATOM 736 C C . LYS A 1 99 ? -21.338 2.771 -3.200 1.00 88.88 99 LYS A C 1
ATOM 738 O O . LYS A 1 99 ? -20.151 2.690 -2.872 1.00 88.88 99 LYS A O 1
ATOM 743 N N . PRO A 1 100 ? -22.293 2.076 -2.552 1.00 89.94 100 PRO A N 1
ATOM 744 C CA . PRO A 1 100 ? -22.054 1.322 -1.315 1.00 89.94 100 PRO A CA 1
ATOM 745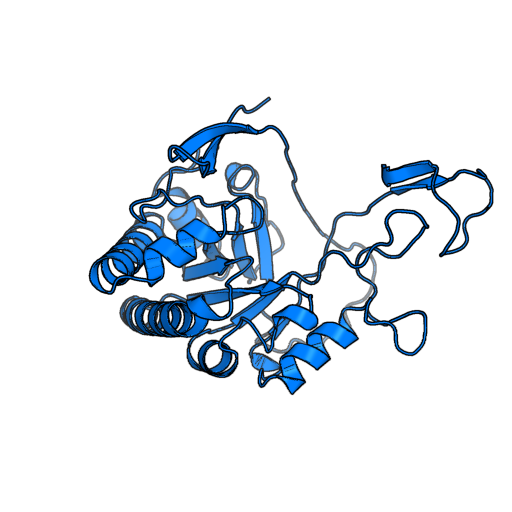 C C . PRO A 1 100 ? -21.045 0.173 -1.458 1.00 89.94 100 PRO A C 1
ATOM 747 O O . PRO A 1 100 ? -20.406 -0.200 -0.473 1.00 89.94 100 PRO A O 1
ATOM 750 N N . ASP A 1 101 ? -20.841 -0.344 -2.669 1.00 88.75 101 ASP A N 1
ATOM 751 C CA . ASP A 1 101 ? -19.913 -1.448 -2.941 1.00 88.75 101 ASP A CA 1
ATOM 752 C C . ASP A 1 101 ? -18.526 -0.988 -3.426 1.00 88.75 101 ASP A C 1
ATOM 754 O O . ASP A 1 101 ? -17.639 -1.817 -3.649 1.00 88.75 101 ASP A O 1
ATOM 758 N N . VAL A 1 102 ? -18.301 0.328 -3.537 1.00 90.06 102 VAL A N 1
ATOM 759 C CA . VAL A 1 102 ? -16.975 0.924 -3.752 1.00 90.06 102 VAL A CA 1
ATOM 760 C C . VAL A 1 102 ? -16.403 1.344 -2.404 1.00 90.06 102 VAL A C 1
ATOM 762 O O . VAL A 1 102 ? -16.984 2.171 -1.709 1.00 90.06 102 VAL A O 1
ATOM 765 N N . LYS A 1 103 ? -15.270 0.764 -2.011 1.00 92.81 103 LYS A N 1
ATOM 766 C CA . LYS A 1 103 ? -14.629 0.978 -0.709 1.00 92.81 103 LYS A CA 1
ATOM 767 C C . LYS A 1 103 ? -13.354 1.790 -0.876 1.00 92.81 103 LYS A C 1
ATOM 769 O O . LYS A 1 103 ? -12.415 1.340 -1.528 1.00 92.81 103 LYS A O 1
ATOM 774 N N . PHE A 1 104 ? -13.299 2.965 -0.263 1.00 94.75 104 PHE A N 1
ATOM 775 C CA . PHE A 1 104 ? -12.113 3.819 -0.305 1.00 94.75 104 PHE A CA 1
ATOM 776 C C . PHE A 1 104 ? -11.138 3.442 0.813 1.00 94.75 104 PHE A C 1
ATOM 778 O O . PHE A 1 104 ? -11.548 3.325 1.966 1.00 94.75 104 PHE A O 1
ATOM 785 N N . LEU A 1 105 ? -9.854 3.287 0.494 1.00 97.06 105 LEU A N 1
ATOM 786 C CA . LEU A 1 105 ? -8.771 3.030 1.447 1.00 97.06 105 LEU A CA 1
ATOM 787 C C . LEU A 1 105 ? -7.791 4.207 1.436 1.00 97.06 105 LEU A C 1
ATOM 789 O O . LEU A 1 105 ? -7.437 4.709 0.370 1.00 97.06 105 LEU A O 1
ATOM 793 N N . ALA A 1 106 ? -7.335 4.637 2.607 1.00 96.94 106 ALA A N 1
ATOM 794 C CA . ALA A 1 106 ? -6.343 5.698 2.747 1.00 96.94 106 ALA A CA 1
ATOM 795 C C . ALA A 1 106 ? -4.929 5.099 2.765 1.00 96.94 106 ALA A C 1
ATOM 797 O O . ALA A 1 106 ? -4.584 4.380 3.701 1.00 96.94 106 ALA A O 1
ATOM 798 N N . SER A 1 107 ? -4.111 5.394 1.753 1.00 96.44 107 SER A N 1
ATOM 799 C CA . SER A 1 107 ? -2.730 4.910 1.662 1.00 96.44 107 SER A CA 1
ATOM 800 C C . SER A 1 107 ? -1.738 5.920 2.210 1.00 96.44 107 SER A C 1
ATOM 802 O O . SER A 1 107 ? -1.529 6.982 1.618 1.00 96.44 107 SER A O 1
ATOM 804 N N . PHE A 1 108 ? -1.028 5.521 3.259 1.00 95.88 108 PHE A N 1
ATOM 805 C CA . PHE A 1 108 ? 0.028 6.310 3.874 1.00 95.88 108 PHE A CA 1
ATOM 806 C C . PHE A 1 108 ? 1.415 5.793 3.487 1.00 95.88 108 PHE A C 1
ATOM 808 O O . PHE A 1 108 ? 1.706 4.603 3.609 1.00 95.88 108 PHE A O 1
ATOM 815 N N . GLY A 1 109 ? 2.297 6.699 3.058 1.00 91.50 109 GLY A N 1
ATOM 816 C CA . GLY A 1 109 ? 3.652 6.368 2.615 1.00 91.50 109 GLY A CA 1
ATOM 817 C C . GLY A 1 109 ? 3.863 6.612 1.121 1.00 91.50 109 GLY A C 1
ATOM 818 O O . GLY A 1 109 ? 3.634 7.717 0.628 1.00 91.50 109 GLY A O 1
ATOM 819 N N . GLY A 1 110 ? 4.349 5.600 0.409 1.00 87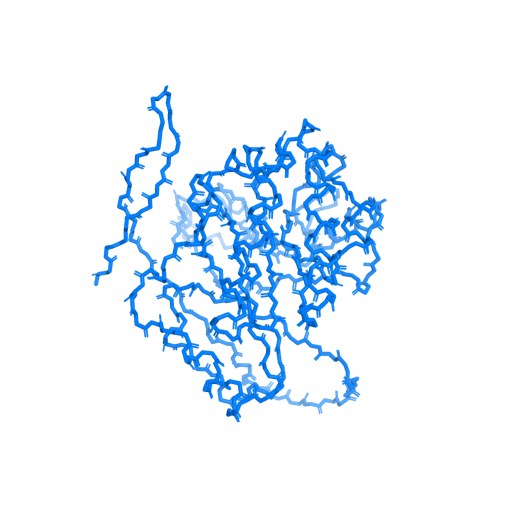.69 110 GLY A N 1
ATOM 820 C CA . GLY A 1 110 ? 4.697 5.671 -1.006 1.00 87.69 110 GLY A CA 1
ATOM 821 C C . GLY A 1 110 ? 6.057 6.324 -1.255 1.00 87.69 110 GLY A C 1
ATOM 822 O O . GLY A 1 110 ? 6.762 6.734 -0.337 1.00 87.69 110 GLY A O 1
ATOM 823 N N . THR A 1 111 ? 6.430 6.447 -2.529 1.00 83.00 111 THR A N 1
ATOM 824 C CA . THR A 1 111 ? 7.749 6.959 -2.952 1.00 83.00 111 THR A CA 1
ATOM 825 C C . THR A 1 111 ? 7.994 8.429 -2.605 1.00 83.00 111 THR A C 1
ATOM 827 O O . THR A 1 111 ? 9.126 8.893 -2.681 1.00 83.00 111 THR A O 1
ATOM 830 N N . SER A 1 112 ? 6.940 9.175 -2.270 1.00 80.88 112 SER A N 1
ATOM 831 C CA . SER A 1 112 ? 7.015 10.588 -1.883 1.00 80.88 112 SER A CA 1
ATOM 832 C C . SER A 1 112 ? 7.158 10.800 -0.371 1.00 80.88 112 SER A C 1
ATOM 834 O O . SER A 1 112 ? 7.304 11.939 0.065 1.00 80.88 112 SER A O 1
ATOM 836 N N . THR A 1 113 ? 7.131 9.726 0.425 1.00 85.75 113 THR A N 1
ATOM 837 C CA . THR A 1 113 ? 7.312 9.779 1.880 1.00 85.75 113 THR A CA 1
ATOM 838 C C . THR A 1 113 ? 8.707 9.269 2.246 1.00 85.75 113 THR A C 1
ATOM 840 O O . THR A 1 113 ? 9.048 8.153 1.851 1.00 85.75 113 THR A O 1
ATOM 843 N N . PRO A 1 114 ? 9.517 10.027 3.011 1.00 90.25 114 PRO A N 1
ATOM 844 C CA . PRO A 1 114 ? 10.811 9.537 3.479 1.00 90.25 114 PRO A CA 1
ATOM 845 C C . PRO A 1 114 ? 10.653 8.246 4.300 1.00 90.25 114 PRO A C 1
ATOM 847 O O . PRO A 1 114 ? 9.898 8.247 5.280 1.00 90.25 114 PRO A O 1
ATOM 850 N N . PRO A 1 115 ? 11.325 7.140 3.935 1.00 90.25 115 PRO A N 1
ATOM 851 C CA . PRO A 1 115 ? 11.140 5.851 4.601 1.00 90.25 115 PRO A CA 1
ATOM 852 C C . PRO A 1 115 ? 11.568 5.864 6.075 1.00 90.25 115 PRO A C 1
ATOM 854 O O . PRO A 1 115 ? 10.992 5.134 6.881 1.00 90.25 115 PRO A O 1
ATOM 857 N N . GLU A 1 116 ? 12.508 6.735 6.452 1.00 94.12 116 GLU A N 1
ATOM 858 C CA . GLU A 1 116 ? 12.991 6.907 7.827 1.00 94.12 116 GLU A CA 1
ATOM 859 C C . GLU A 1 116 ? 11.898 7.427 8.770 1.00 94.12 116 GLU A C 1
ATOM 861 O O . GLU A 1 116 ? 12.000 7.267 9.989 1.00 94.12 116 GLU A O 1
ATOM 866 N N . LEU A 1 117 ? 10.837 8.040 8.227 1.00 94.50 117 LEU A N 1
ATOM 867 C CA . LEU A 1 117 ? 9.681 8.450 9.016 1.00 94.50 117 LEU A CA 1
ATOM 868 C C . LEU A 1 117 ? 9.012 7.244 9.669 1.00 94.50 117 LEU A C 1
ATOM 870 O O . LEU A 1 117 ? 8.739 7.266 10.867 1.00 94.50 117 LEU A O 1
ATOM 874 N N . PHE A 1 118 ? 8.781 6.183 8.895 1.00 95.56 118 PHE A N 1
ATOM 875 C CA . PHE A 1 118 ? 8.200 4.959 9.427 1.00 95.56 118 PHE A CA 1
ATOM 876 C C . PHE A 1 118 ? 9.143 4.311 10.438 1.00 95.56 118 PHE A C 1
ATOM 878 O O . PHE A 1 118 ? 8.688 4.018 11.540 1.00 95.56 118 PHE A O 1
ATOM 885 N N . SER A 1 119 ? 10.448 4.217 10.140 1.00 95.75 119 SER A N 1
ATOM 886 C CA . SER A 1 119 ? 11.455 3.736 11.102 1.00 95.75 119 SER A CA 1
ATOM 887 C C . SER A 1 119 ? 11.341 4.479 12.434 1.00 95.75 119 SER A C 1
ATOM 889 O O . SER A 1 119 ? 11.196 3.876 13.499 1.00 95.75 119 SER A O 1
ATOM 891 N N . HIS A 1 120 ? 11.317 5.815 12.382 1.00 95.44 120 HIS A N 1
ATOM 892 C CA . HIS A 1 120 ? 11.181 6.652 13.566 1.00 95.44 120 HIS A CA 1
ATOM 893 C C . HIS A 1 120 ? 9.888 6.355 14.338 1.00 95.44 120 HIS A C 1
ATOM 895 O O . HIS A 1 120 ? 9.936 6.188 15.559 1.00 95.44 120 HIS A O 1
ATOM 901 N N . LEU A 1 121 ? 8.745 6.273 13.655 1.00 95.50 121 LEU A N 1
ATOM 902 C CA . LEU A 1 121 ? 7.445 6.029 14.282 1.00 95.50 121 LEU A CA 1
ATOM 903 C C . LEU A 1 121 ? 7.362 4.634 14.917 1.00 95.50 121 LEU A C 1
ATOM 905 O O . LEU A 1 121 ? 6.831 4.498 16.022 1.00 95.50 121 LEU A O 1
ATOM 909 N N . THR A 1 122 ? 7.934 3.609 14.281 1.00 95.94 122 THR A N 1
ATOM 910 C CA . THR A 1 122 ? 7.822 2.217 14.742 1.00 95.94 122 THR A CA 1
ATOM 911 C C . THR A 1 122 ? 8.816 1.835 15.832 1.00 95.94 122 THR A C 1
ATOM 913 O O . THR A 1 122 ? 8.522 0.939 16.627 1.00 95.94 122 THR A O 1
ATOM 916 N N . MET A 1 123 ? 9.956 2.530 15.927 1.00 93.50 123 MET A N 1
ATOM 917 C CA . MET A 1 123 ? 11.012 2.259 16.917 1.00 93.50 123 MET A CA 1
ATOM 918 C C . MET A 1 123 ? 10.591 2.480 18.380 1.00 93.50 123 MET A C 1
ATOM 920 O O . MET A 1 123 ? 11.311 2.076 19.287 1.00 93.50 123 MET A O 1
ATOM 924 N N . GLY A 1 124 ? 9.481 3.172 18.659 1.00 94.81 124 GLY A N 1
ATOM 925 C CA . GLY A 1 124 ? 9.027 3.405 20.034 1.00 94.81 124 GLY A CA 1
ATOM 926 C C . GLY A 1 124 ? 7.570 3.023 20.239 1.00 94.81 124 GLY A C 1
ATOM 927 O O . GLY A 1 124 ? 6.708 3.585 19.577 1.00 94.81 124 GLY A O 1
ATOM 928 N N . ASN A 1 125 ? 7.286 2.165 21.224 1.00 97.00 125 ASN A N 1
ATOM 929 C CA . ASN A 1 125 ? 5.934 1.651 21.490 1.00 97.00 125 ASN A CA 1
ATOM 930 C C . ASN A 1 125 ? 4.879 2.756 21.643 1.00 97.00 125 ASN A C 1
ATOM 932 O O . ASN A 1 125 ? 3.828 2.686 21.024 1.00 97.00 125 ASN A O 1
ATOM 936 N N . LYS A 1 126 ? 5.175 3.821 22.404 1.00 96.94 126 LYS A N 1
ATOM 937 C CA . LYS A 1 126 ? 4.240 4.949 22.571 1.00 96.94 126 LYS A CA 1
ATOM 938 C C . LYS A 1 126 ? 4.004 5.726 21.272 1.00 96.94 126 LYS A C 1
ATOM 940 O O . LYS A 1 126 ? 2.884 6.150 21.022 1.00 96.94 126 LYS A O 1
ATOM 945 N N . ARG A 1 127 ? 5.047 5.914 20.454 1.00 96.69 127 ARG A N 1
ATOM 946 C CA . ARG A 1 127 ? 4.938 6.616 19.162 1.00 96.69 127 ARG A CA 1
ATOM 947 C C . ARG A 1 127 ? 4.142 5.793 18.162 1.00 96.69 127 ARG A C 1
ATOM 949 O O . ARG A 1 127 ? 3.268 6.341 17.508 1.00 96.69 127 ARG A O 1
ATOM 956 N N . ARG A 1 128 ? 4.410 4.490 18.097 1.00 98.00 128 ARG A N 1
ATOM 957 C CA . ARG A 1 128 ? 3.698 3.553 17.232 1.00 98.00 128 ARG A CA 1
ATOM 958 C C . ARG A 1 128 ? 2.218 3.462 17.602 1.00 98.00 128 ARG A C 1
ATOM 960 O O . ARG A 1 128 ? 1.387 3.665 16.730 1.00 98.00 128 ARG A O 1
ATOM 967 N N . ALA A 1 129 ? 1.898 3.303 18.886 1.00 98.31 129 ALA A N 1
ATOM 968 C CA . ALA A 1 129 ? 0.514 3.283 19.354 1.00 98.31 129 ALA A CA 1
ATOM 969 C C . ALA A 1 129 ? -0.223 4.599 19.041 1.00 98.31 129 ALA A C 1
ATOM 971 O O . ALA A 1 129 ? -1.345 4.575 18.539 1.00 98.31 129 ALA A O 1
ATOM 972 N N . ALA A 1 130 ? 0.422 5.751 19.270 1.00 98.12 130 ALA A N 1
ATOM 973 C CA . ALA A 1 130 ? -0.146 7.049 18.904 1.00 98.12 130 ALA A CA 1
ATOM 974 C C . ALA A 1 130 ? -0.351 7.171 17.387 1.00 98.12 130 ALA A C 1
ATOM 976 O O . ALA A 1 130 ? -1.401 7.621 16.944 1.00 98.12 130 ALA A O 1
ATOM 977 N N . PHE A 1 131 ? 0.619 6.727 16.585 1.00 98.25 131 PHE A N 1
ATOM 978 C CA . PHE A 1 131 ? 0.516 6.705 15.129 1.00 98.25 131 PHE A CA 1
ATOM 979 C C . PHE A 1 131 ? -0.675 5.862 14.655 1.00 98.25 131 PHE A C 1
ATOM 981 O O . PHE A 1 131 ? -1.486 6.357 13.877 1.00 98.25 131 PHE A O 1
ATOM 988 N N . VAL A 1 132 ? -0.840 4.642 15.179 1.00 98.69 132 VAL A N 1
ATOM 989 C CA . VAL A 1 132 ? -1.999 3.779 14.893 1.00 98.69 132 VAL A CA 1
ATOM 990 C C . VAL A 1 132 ? -3.306 4.482 15.251 1.00 98.69 132 VAL A C 1
ATOM 992 O O . VAL A 1 132 ? -4.211 4.543 14.420 1.00 98.69 132 VAL A O 1
ATOM 995 N N . GLN A 1 133 ? -3.393 5.075 16.444 1.00 98.50 133 GLN A N 1
ATOM 996 C CA . GLN A 1 133 ? -4.581 5.810 16.876 1.00 98.50 133 GLN A CA 1
ATOM 997 C C . GLN A 1 133 ? -4.911 6.977 15.934 1.00 98.50 133 GLN A C 1
ATOM 999 O O . GLN A 1 133 ? -6.069 7.141 15.552 1.00 98.50 133 GLN A O 1
ATOM 1004 N N . ASN A 1 134 ? -3.906 7.753 15.520 1.00 98.25 134 ASN A N 1
ATOM 1005 C CA . ASN A 1 134 ? -4.094 8.878 14.604 1.00 98.25 134 ASN A CA 1
ATOM 1006 C C . ASN A 1 134 ? -4.590 8.415 13.230 1.00 98.25 134 ASN A C 1
ATOM 1008 O O . ASN A 1 134 ? -5.478 9.047 12.660 1.00 98.25 134 ASN A O 1
ATOM 1012 N N . LEU A 1 135 ? -4.042 7.312 12.699 1.00 98.25 135 LEU A N 1
ATOM 1013 C CA . LEU A 1 135 ? -4.504 6.753 11.428 1.00 98.25 135 LEU A CA 1
ATOM 1014 C C . LEU A 1 135 ? -5.962 6.308 11.527 1.00 98.25 135 LEU A C 1
ATOM 1016 O O . LEU A 1 135 ? -6.760 6.680 10.672 1.00 98.25 135 LEU A O 1
ATOM 1020 N N . ILE A 1 136 ? -6.317 5.568 12.582 1.00 98.44 136 ILE A N 1
ATOM 1021 C CA . ILE A 1 136 ? -7.685 5.089 12.815 1.00 98.44 136 ILE A CA 1
ATOM 1022 C C . ILE A 1 136 ? -8.660 6.261 12.949 1.00 98.44 136 ILE A C 1
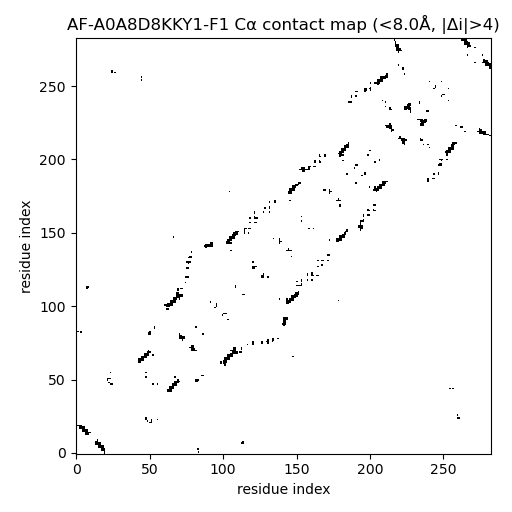ATOM 1024 O O . ILE A 1 136 ? -9.712 6.263 12.307 1.00 98.44 136 ILE A O 1
ATOM 1028 N N . GLN A 1 137 ? -8.308 7.282 13.733 1.00 97.62 137 GLN A N 1
ATOM 1029 C CA . GLN A 1 137 ? -9.133 8.480 13.874 1.00 97.62 137 GLN A CA 1
ATOM 1030 C C . GLN A 1 137 ? -9.325 9.177 12.524 1.00 97.62 137 GLN A C 1
ATOM 1032 O O . GLN A 1 137 ? -10.450 9.492 12.152 1.00 97.62 137 GLN A O 1
ATOM 1037 N N . TYR A 1 138 ? -8.254 9.365 11.755 1.00 96.25 138 TYR A N 1
ATOM 1038 C CA . TYR A 1 138 ? -8.333 10.024 10.457 1.00 96.25 138 TYR A CA 1
ATOM 1039 C C . TYR A 1 138 ? -9.218 9.261 9.466 1.00 96.25 138 TYR A C 1
ATOM 1041 O O . TYR A 1 138 ? -10.135 9.841 8.884 1.00 96.25 138 TYR A O 1
ATOM 1049 N N . VAL A 1 139 ? -8.986 7.956 9.283 1.00 96.81 139 VAL A N 1
ATOM 1050 C CA . VAL A 1 139 ? -9.749 7.176 8.296 1.00 96.81 139 VAL A CA 1
ATOM 1051 C C . VAL A 1 139 ? -11.227 7.086 8.663 1.00 96.81 139 VAL A C 1
ATOM 1053 O O . VAL A 1 139 ? -12.079 7.209 7.787 1.00 96.81 139 VAL A O 1
ATOM 1056 N N . THR A 1 140 ? -11.546 6.962 9.952 1.00 96.44 140 THR A N 1
ATOM 1057 C CA . THR A 1 140 ? -12.939 6.906 10.420 1.00 96.44 140 THR A CA 1
ATOM 1058 C C . THR A 1 140 ? -13.637 8.261 10.306 1.00 96.44 140 THR A C 1
ATOM 1060 O O . THR A 1 140 ? -14.764 8.312 9.810 1.00 96.44 140 THR A O 1
ATOM 1063 N N . SER A 1 141 ? -12.965 9.364 10.661 1.00 94.56 141 SER A N 1
ATOM 1064 C CA . SER A 1 141 ? -13.496 10.723 10.486 1.00 94.56 141 SER A CA 1
ATOM 1065 C C . SER A 1 141 ? -13.854 11.010 9.031 1.00 94.56 141 SER A C 1
ATOM 1067 O O . SER A 1 141 ? -14.969 11.456 8.762 1.00 94.56 141 SER A O 1
ATOM 1069 N N . TYR A 1 142 ? -12.970 10.672 8.088 1.00 94.12 142 TYR A N 1
ATOM 1070 C CA . TYR A 1 142 ? -13.196 10.904 6.658 1.00 94.12 142 TYR A CA 1
ATOM 1071 C C . TYR A 1 142 ? -14.123 9.881 5.985 1.00 94.12 142 TYR A C 1
ATOM 1073 O O . TYR A 1 142 ? -14.513 10.089 4.841 1.00 94.12 142 TYR A O 1
ATOM 1081 N N . GLY A 1 143 ? -14.509 8.798 6.670 1.00 94.31 143 GLY A N 1
ATOM 1082 C CA . GLY A 1 143 ? -15.383 7.760 6.112 1.00 94.31 143 GLY A CA 1
ATOM 1083 C C . GLY A 1 143 ? -14.681 6.772 5.176 1.00 94.31 143 GLY A C 1
ATOM 1084 O O . GLY A 1 143 ? -15.332 6.154 4.337 1.00 94.31 143 GLY A O 1
ATOM 1085 N N . PHE A 1 144 ? -13.365 6.610 5.303 1.00 96.44 144 PHE A N 1
ATOM 1086 C CA . PHE A 1 144 ? -12.634 5.548 4.618 1.00 96.44 144 PHE A CA 1
ATOM 1087 C C . PHE A 1 144 ? -13.009 4.172 5.184 1.00 96.44 144 PHE A C 1
ATOM 1089 O O . PHE A 1 144 ? -13.212 3.997 6.384 1.00 96.44 144 PHE A O 1
ATOM 1096 N N . ALA A 1 145 ? -13.020 3.167 4.312 1.00 96.69 145 ALA A N 1
ATOM 1097 C CA . ALA A 1 145 ? -13.259 1.768 4.653 1.00 96.69 145 ALA A CA 1
ATOM 1098 C C . ALA A 1 145 ? -11.987 1.032 5.114 1.00 96.69 145 ALA A C 1
ATOM 1100 O O . ALA A 1 145 ? -12.044 -0.154 5.445 1.00 96.69 145 ALA A O 1
ATOM 1101 N N . GLY A 1 146 ? -10.830 1.699 5.117 1.00 97.69 146 GLY A N 1
ATOM 1102 C CA . GLY A 1 146 ? -9.589 1.093 5.576 1.00 97.69 146 GLY A CA 1
ATOM 1103 C C . GLY A 1 146 ? -8.322 1.898 5.324 1.00 97.69 146 GLY A C 1
ATOM 1104 O O . GLY A 1 146 ? -8.358 3.041 4.864 1.00 97.69 146 GLY A O 1
ATOM 1105 N N . ILE A 1 147 ? -7.202 1.266 5.661 1.00 98.50 147 ILE A N 1
ATOM 1106 C CA . ILE A 1 147 ? -5.843 1.806 5.659 1.00 98.50 147 ILE A CA 1
ATOM 1107 C C . ILE A 1 147 ? -4.981 0.956 4.724 1.00 98.50 147 ILE A C 1
ATOM 1109 O O . ILE A 1 147 ? -5.026 -0.272 4.781 1.00 98.50 147 ILE A O 1
ATOM 1113 N N . ASP A 1 148 ? -4.148 1.612 3.924 1.00 98.25 148 ASP A N 1
ATOM 1114 C CA . ASP A 1 148 ? -3.008 0.998 3.254 1.00 98.25 148 ASP A CA 1
ATOM 1115 C C . ASP A 1 148 ? -1.695 1.560 3.819 1.00 98.25 148 ASP A C 1
ATOM 1117 O O . ASP A 1 148 ? -1.547 2.772 4.000 1.00 98.25 148 ASP A O 1
ATOM 1121 N N . ILE A 1 149 ? -0.736 0.678 4.104 1.00 97.69 149 ILE A N 1
ATOM 1122 C CA . ILE A 1 149 ? 0.623 1.067 4.497 1.00 97.69 149 ILE A CA 1
ATOM 1123 C C . ILE A 1 149 ? 1.570 0.816 3.331 1.00 97.69 149 ILE A C 1
ATOM 1125 O O . ILE A 1 149 ? 1.853 -0.325 2.974 1.00 97.69 149 ILE A O 1
ATOM 1129 N N . ALA A 1 150 ? 2.120 1.889 2.775 1.00 94.69 150 ALA A N 1
ATOM 1130 C CA . ALA A 1 150 ? 3.066 1.855 1.669 1.00 94.69 150 ALA A CA 1
ATOM 1131 C C . ALA A 1 150 ? 4.478 2.228 2.149 1.00 94.69 150 ALA A C 1
ATOM 1133 O O . ALA A 1 150 ? 5.048 3.240 1.733 1.00 94.69 150 ALA A O 1
ATOM 1134 N N . TRP A 1 151 ? 5.067 1.433 3.048 1.00 93.81 151 TRP A N 1
ATOM 1135 C CA . TRP A 1 151 ? 6.434 1.674 3.523 1.00 93.81 151 TRP A CA 1
ATOM 1136 C C . TRP A 1 151 ? 7.465 1.191 2.494 1.00 93.81 151 TRP A C 1
ATOM 1138 O O . TRP A 1 151 ? 7.773 -0.002 2.393 1.00 93.81 151 TRP A O 1
ATOM 1148 N N . LEU A 1 152 ? 8.009 2.141 1.728 1.00 89.19 152 LEU A N 1
ATOM 1149 C CA . LEU A 1 152 ? 8.942 1.901 0.628 1.00 89.19 152 LEU A CA 1
ATOM 1150 C C . LEU A 1 152 ? 10.267 2.660 0.872 1.00 89.19 152 LEU A C 1
ATOM 1152 O O . LEU A 1 152 ? 10.423 3.788 0.418 1.00 89.19 152 LEU A O 1
ATOM 1156 N N . TYR A 1 153 ? 11.234 2.114 1.621 1.00 89.12 153 TYR A N 1
ATOM 1157 C CA . TYR A 1 153 ? 11.347 0.724 2.095 1.00 89.12 153 TYR A CA 1
ATOM 1158 C C . TYR A 1 153 ? 11.860 0.637 3.546 1.00 89.12 153 TYR A C 1
ATOM 1160 O O . TYR A 1 153 ? 12.677 1.474 3.932 1.00 89.12 153 TYR A O 1
ATOM 1168 N N . PRO A 1 154 ? 11.445 -0.376 4.335 1.00 92.62 154 PRO A N 1
ATOM 1169 C CA . PRO A 1 154 ? 12.062 -0.682 5.619 1.00 92.62 154 PRO A CA 1
ATOM 1170 C C . PRO A 1 154 ? 13.485 -1.219 5.422 1.00 92.62 154 PRO A C 1
ATOM 1172 O O . PRO A 1 154 ? 13.843 -1.743 4.358 1.00 92.62 154 PRO A O 1
ATOM 1175 N N . THR A 1 155 ? 14.292 -1.132 6.473 1.00 92.75 155 THR A N 1
ATOM 1176 C CA . THR A 1 155 ? 15.593 -1.798 6.593 1.00 92.75 155 THR A CA 1
ATOM 1177 C C . THR A 1 155 ? 15.472 -3.082 7.418 1.00 92.75 155 THR A C 1
ATOM 1179 O O . THR A 1 155 ? 14.445 -3.360 8.032 1.00 92.75 155 THR A O 1
ATOM 1182 N N . THR A 1 156 ? 16.539 -3.881 7.490 1.00 91.75 156 THR A N 1
ATOM 1183 C CA . THR A 1 156 ? 16.565 -5.068 8.363 1.00 91.75 156 THR A CA 1
ATOM 1184 C C . THR A 1 156 ? 16.339 -4.721 9.840 1.00 91.75 156 THR A C 1
ATOM 1186 O O . THR A 1 156 ? 15.723 -5.508 10.550 1.00 91.75 156 THR A O 1
ATOM 1189 N N . ALA A 1 157 ? 16.792 -3.545 10.294 1.00 93.62 157 ALA A N 1
ATOM 1190 C CA . ALA A 1 157 ? 16.604 -3.088 11.673 1.00 93.62 157 ALA A CA 1
ATOM 1191 C C . ALA A 1 157 ? 15.147 -2.701 11.983 1.00 93.62 157 ALA A C 1
ATOM 1193 O O . ALA A 1 157 ? 14.759 -2.644 13.146 1.00 93.62 157 ALA A O 1
ATOM 1194 N N . ASP A 1 158 ? 14.336 -2.462 10.950 1.00 95.38 158 ASP A N 1
ATOM 1195 C CA . ASP A 1 158 ? 12.948 -2.032 11.097 1.00 95.38 158 ASP A CA 1
ATOM 1196 C C . ASP A 1 158 ? 11.960 -3.197 11.225 1.00 95.38 158 ASP A C 1
ATOM 1198 O O . ASP A 1 158 ? 10.795 -2.957 11.538 1.00 95.38 158 ASP A O 1
ATOM 1202 N N . LYS A 1 159 ? 12.393 -4.448 11.000 1.00 93.44 159 LYS A N 1
ATOM 1203 C CA . LYS A 1 159 ? 11.501 -5.619 10.929 1.00 93.44 159 LYS A CA 1
ATOM 1204 C C . LYS A 1 159 ? 10.593 -5.753 12.147 1.00 93.44 159 LYS A C 1
ATOM 1206 O O . LYS A 1 159 ? 9.380 -5.783 11.978 1.00 93.44 159 LYS A O 1
ATOM 1211 N N . ASP A 1 160 ? 11.156 -5.744 13.352 1.00 95.38 160 ASP A N 1
ATOM 1212 C CA . ASP A 1 160 ? 10.372 -5.891 14.584 1.00 95.38 160 ASP A CA 1
ATOM 1213 C C . ASP A 1 160 ? 9.401 -4.718 14.778 1.00 95.38 160 ASP A C 1
ATOM 1215 O O . ASP A 1 160 ? 8.256 -4.888 15.203 1.00 95.38 160 ASP A O 1
ATOM 1219 N N . GLY A 1 161 ? 9.841 -3.503 14.440 1.00 97.50 161 GLY A N 1
ATOM 1220 C CA . GLY A 1 161 ? 8.994 -2.314 14.466 1.00 97.50 161 GLY A CA 1
ATOM 1221 C C . GLY A 1 161 ? 7.824 -2.427 13.489 1.00 97.50 161 GLY A C 1
ATOM 1222 O O . GLY A 1 161 ? 6.694 -2.082 13.842 1.00 97.50 161 GLY A O 1
ATOM 1223 N N . TYR A 1 162 ? 8.081 -2.952 12.291 1.00 97.44 162 TYR A N 1
ATOM 1224 C CA . TYR A 1 162 ? 7.072 -3.152 11.264 1.00 97.44 162 TYR A CA 1
ATOM 1225 C C . TYR A 1 162 ? 6.091 -4.269 11.646 1.00 97.44 162 TYR A C 1
ATOM 1227 O O . TYR A 1 162 ? 4.884 -4.058 11.579 1.00 97.44 162 TYR A O 1
ATOM 1235 N N . THR A 1 163 ? 6.571 -5.406 12.153 1.00 97.94 163 THR A N 1
ATOM 1236 C CA . THR A 1 163 ? 5.725 -6.480 12.699 1.00 97.94 163 THR A CA 1
ATOM 1237 C C . THR A 1 163 ? 4.764 -5.951 13.760 1.00 97.94 163 THR A C 1
ATOM 1239 O O . THR A 1 163 ? 3.559 -6.197 13.689 1.00 97.94 163 THR A O 1
ATOM 1242 N N . ASN A 1 164 ? 5.270 -5.168 14.718 1.00 98.56 164 ASN A N 1
ATOM 1243 C CA . ASN A 1 164 ? 4.424 -4.588 15.759 1.00 98.56 164 ASN A CA 1
ATOM 1244 C C . ASN A 1 164 ? 3.419 -3.575 15.196 1.00 98.56 164 ASN A C 1
ATOM 1246 O O . ASN A 1 164 ? 2.280 -3.538 15.652 1.00 98.56 164 ASN A O 1
ATOM 1250 N N . LEU A 1 165 ? 3.807 -2.787 14.187 1.00 98.69 165 LEU A N 1
ATOM 1251 C CA . LEU A 1 165 ? 2.895 -1.854 13.522 1.00 98.69 165 LEU A CA 1
ATOM 1252 C C . LEU A 1 165 ? 1.757 -2.601 12.823 1.00 98.69 165 LEU A C 1
ATOM 1254 O O . LEU A 1 165 ? 0.599 -2.229 12.984 1.00 98.69 165 LEU A O 1
ATOM 1258 N N . LEU A 1 166 ? 2.076 -3.659 12.074 1.00 98.69 166 LEU A N 1
ATOM 1259 C CA . LEU A 1 166 ? 1.090 -4.481 11.372 1.00 98.69 166 LEU A CA 1
ATOM 1260 C C . LEU A 1 166 ? 0.115 -5.140 12.347 1.00 98.69 166 LEU A C 1
ATOM 1262 O O . LEU A 1 166 ? -1.091 -5.124 12.108 1.00 98.69 166 LEU A O 1
ATOM 1266 N N . LYS A 1 167 ? 0.630 -5.671 13.459 1.00 98.81 167 LYS A N 1
ATOM 1267 C CA . LYS A 1 167 ? -0.187 -6.267 14.515 1.00 98.81 167 LYS A CA 1
ATOM 1268 C C . LYS A 1 167 ? -1.143 -5.246 15.140 1.00 98.81 167 LYS A C 1
ATOM 1270 O O . LYS A 1 167 ? -2.345 -5.491 15.174 1.00 98.81 167 LYS A O 1
ATOM 1275 N N . GLU A 1 168 ? -0.629 -4.100 15.590 1.00 98.81 168 GLU A N 1
ATOM 1276 C CA . GLU A 1 168 ? -1.443 -3.050 16.225 1.00 98.81 168 GLU A CA 1
ATOM 1277 C C . GLU A 1 168 ? -2.482 -2.467 15.253 1.00 98.81 168 GLU A C 1
ATOM 1279 O O . GLU A 1 168 ? -3.635 -2.257 15.632 1.00 98.81 168 GLU A O 1
ATOM 1284 N N . LEU A 1 169 ? -2.115 -2.262 13.980 1.00 98.75 169 LEU A N 1
ATOM 1285 C CA . LEU A 1 169 ? -3.062 -1.838 12.946 1.00 98.75 169 LEU A CA 1
ATOM 1286 C C . LEU A 1 169 ? -4.136 -2.887 12.695 1.00 98.75 169 LEU A C 1
ATOM 1288 O O . LEU A 1 169 ? -5.297 -2.516 12.556 1.00 98.75 169 LEU A O 1
ATOM 1292 N N . ARG A 1 170 ? -3.779 -4.175 12.632 1.00 98.62 170 ARG A N 1
ATOM 1293 C CA . ARG A 1 170 ? -4.753 -5.252 12.433 1.00 98.62 170 ARG A CA 1
ATOM 1294 C C . ARG A 1 170 ? -5.775 -5.276 13.562 1.00 98.62 170 ARG A C 1
ATOM 1296 O O . ARG A 1 170 ? -6.969 -5.267 13.280 1.00 98.62 170 ARG A O 1
ATOM 1303 N N . GLU A 1 171 ? -5.309 -5.263 14.809 1.00 98.69 171 GLU A N 1
ATOM 1304 C CA . GLU A 1 171 ? -6.173 -5.267 15.994 1.00 98.69 171 GLU A CA 1
ATOM 1305 C C . GLU A 1 171 ? -7.130 -4.065 15.993 1.00 98.69 171 GLU A C 1
ATOM 1307 O O . GLU A 1 171 ? -8.336 -4.228 16.191 1.00 98.69 171 GLU A O 1
ATOM 1312 N N . ALA A 1 172 ? -6.621 -2.863 15.704 1.00 98.69 172 ALA A N 1
ATOM 1313 C CA . ALA A 1 172 ? -7.446 -1.659 15.650 1.00 98.69 172 ALA A CA 1
ATOM 1314 C C . ALA A 1 172 ? -8.415 -1.651 14.451 1.00 98.69 172 ALA A C 1
ATOM 1316 O O . ALA A 1 172 ? -9.569 -1.240 14.586 1.00 98.69 172 ALA A O 1
ATOM 1317 N N . CYS A 1 173 ? -7.979 -2.133 13.284 1.00 98.62 173 CYS A N 1
ATOM 1318 C CA . CYS A 1 173 ? -8.834 -2.250 12.106 1.00 98.62 173 CYS A CA 1
ATOM 1319 C C . CYS A 1 173 ? -9.977 -3.242 12.341 1.00 98.62 173 CYS A C 1
ATOM 1321 O O . CYS A 1 173 ? -11.113 -2.923 12.005 1.00 98.62 173 CYS A O 1
ATOM 1323 N N . ASP A 1 174 ? -9.720 -4.390 12.974 1.00 98.44 174 ASP A N 1
ATOM 1324 C CA . ASP A 1 174 ? -10.758 -5.380 13.294 1.00 98.44 174 ASP A CA 1
ATOM 1325 C C . ASP A 1 174 ? -11.843 -4.800 14.205 1.00 98.44 174 ASP A C 1
ATOM 1327 O O . ASP A 1 174 ? -13.035 -4.978 13.945 1.00 98.44 174 ASP A O 1
ATOM 1331 N N . GLN A 1 175 ? -11.443 -4.052 15.238 1.00 98.25 175 GLN A N 1
ATOM 1332 C CA . GLN A 1 175 ? -12.378 -3.382 16.149 1.00 98.25 175 GLN A CA 1
ATOM 1333 C C . GLN A 1 175 ? -13.274 -2.378 15.415 1.00 98.25 175 GLN A C 1
ATOM 1335 O O . GLN A 1 175 ? -14.472 -2.293 15.689 1.00 98.25 175 GLN A O 1
ATOM 1340 N N . MET A 1 176 ? -12.701 -1.654 14.454 1.00 97.81 176 MET A N 1
ATOM 1341 C CA . MET A 1 176 ? -13.400 -0.633 13.672 1.00 97.81 176 MET A CA 1
ATOM 1342 C C . MET A 1 176 ? -14.043 -1.174 12.387 1.00 97.81 176 MET A C 1
ATOM 1344 O O . MET A 1 176 ? -14.663 -0.406 11.654 1.00 97.81 176 MET A O 1
ATOM 1348 N N . LYS A 1 177 ? -13.925 -2.483 12.114 1.00 97.31 177 LYS A N 1
ATOM 1349 C CA . LYS A 1 177 ? -14.371 -3.143 10.871 1.00 97.31 177 LYS A CA 1
ATOM 1350 C C . LYS A 1 177 ? -13.774 -2.509 9.605 1.00 97.31 177 LYS A C 1
ATOM 1352 O O . LYS A 1 177 ? -14.446 -2.382 8.582 1.00 97.31 177 LYS A O 1
ATOM 1357 N N . LEU A 1 178 ? -12.512 -2.106 9.693 1.00 97.88 178 LEU A N 1
ATOM 1358 C CA . LEU A 1 178 ? -11.726 -1.521 8.615 1.00 97.88 178 LEU A CA 1
ATOM 1359 C C . LEU A 1 178 ? -10.867 -2.580 7.925 1.00 97.88 178 LEU A C 1
ATOM 1361 O O . LEU A 1 178 ? -10.473 -3.586 8.516 1.00 97.88 178 LEU A O 1
ATOM 1365 N N . ILE A 1 179 ? -10.521 -2.314 6.672 1.00 97.06 179 ILE A N 1
ATOM 1366 C CA . ILE A 1 179 ? -9.601 -3.147 5.900 1.00 97.06 179 ILE A CA 1
ATOM 1367 C C . ILE A 1 179 ? -8.179 -2.622 6.072 1.00 97.06 179 ILE A C 1
ATOM 1369 O O . ILE A 1 179 ? -7.936 -1.422 6.029 1.00 97.06 179 ILE A O 1
ATOM 1373 N N . LEU A 1 180 ? -7.235 -3.542 6.231 1.00 98.50 180 LEU A N 1
ATOM 1374 C CA . LEU A 1 180 ? -5.804 -3.250 6.255 1.00 98.50 180 LEU A CA 1
ATOM 1375 C C . LEU A 1 180 ? -5.144 -3.861 5.026 1.00 98.50 180 LEU A C 1
ATOM 1377 O O . LEU A 1 180 ? -5.123 -5.087 4.896 1.00 98.50 180 LEU A O 1
ATOM 1381 N N . THR A 1 181 ? -4.577 -3.032 4.162 1.00 97.69 181 THR A N 1
ATOM 1382 C CA . THR A 1 181 ? -3.709 -3.475 3.071 1.00 97.69 181 THR A CA 1
ATOM 1383 C C . THR A 1 181 ? -2.286 -2.974 3.269 1.00 97.69 181 THR A C 1
ATOM 1385 O O . THR A 1 181 ? -2.019 -2.081 4.078 1.00 97.69 181 THR A O 1
ATOM 1388 N N . VAL A 1 182 ? -1.345 -3.607 2.575 1.00 96.94 182 VAL A N 1
ATOM 1389 C CA . VAL A 1 182 ? 0.057 -3.194 2.599 1.00 96.94 182 VAL A CA 1
ATOM 1390 C C . VAL A 1 182 ? 0.599 -3.165 1.183 1.00 96.94 182 VAL A C 1
ATOM 1392 O O . VAL A 1 182 ? 0.595 -4.190 0.501 1.00 96.94 182 VAL A O 1
ATOM 1395 N N . THR A 1 183 ? 1.131 -2.023 0.765 1.00 93.94 183 THR A N 1
ATOM 1396 C CA . THR A 1 183 ? 1.825 -1.884 -0.512 1.00 93.94 183 THR A CA 1
ATOM 1397 C C . THR A 1 183 ? 3.314 -2.192 -0.348 1.00 93.94 183 THR A C 1
ATOM 1399 O O . THR A 1 183 ? 4.012 -1.577 0.462 1.00 93.94 183 THR A O 1
ATOM 1402 N N . VAL A 1 184 ? 3.825 -3.125 -1.153 1.00 91.38 184 VAL A N 1
ATOM 1403 C CA . VAL A 1 184 ? 5.214 -3.614 -1.101 1.00 91.38 184 VAL A CA 1
ATOM 1404 C C . VAL A 1 184 ? 5.914 -3.497 -2.465 1.00 91.38 184 VAL A C 1
ATOM 1406 O O . VAL A 1 184 ? 5.247 -3.457 -3.505 1.00 91.38 184 VAL A O 1
ATOM 1409 N N . PRO A 1 185 ? 7.260 -3.428 -2.517 1.00 85.19 185 PRO A N 1
ATOM 1410 C CA . PRO A 1 185 ? 7.991 -3.361 -3.773 1.00 85.19 185 PRO A CA 1
ATOM 1411 C C . PRO A 1 185 ? 7.899 -4.635 -4.593 1.00 85.19 185 PRO A C 1
ATOM 1413 O O . PRO A 1 185 ? 7.734 -5.749 -4.099 1.00 85.19 185 PRO A O 1
ATOM 1416 N N . SER A 1 186 ? 8.234 -4.455 -5.859 1.00 72.00 186 SER A N 1
ATOM 1417 C CA . SER A 1 186 ? 8.607 -5.512 -6.784 1.00 72.00 186 SER A CA 1
ATOM 1418 C C . SER A 1 186 ? 10.128 -5.686 -6.891 1.00 72.00 186 SER A C 1
ATOM 1420 O O . SER A 1 186 ? 10.643 -5.930 -7.967 1.00 72.00 186 SER A O 1
ATOM 1422 N N . ASN A 1 187 ? 10.896 -5.559 -5.801 1.00 73.50 187 ASN A N 1
ATOM 1423 C CA . ASN A 1 187 ? 12.344 -5.812 -5.828 1.00 73.50 187 ASN A CA 1
ATOM 1424 C C . ASN A 1 187 ? 12.712 -7.021 -4.940 1.00 73.50 187 ASN A C 1
ATOM 1426 O O . ASN A 1 187 ? 12.750 -6.874 -3.722 1.00 73.50 187 ASN A O 1
ATOM 1430 N N . PRO A 1 188 ? 13.035 -8.191 -5.523 1.00 67.00 188 PRO A N 1
ATOM 1431 C CA . PRO A 1 188 ? 13.311 -9.439 -4.817 1.00 67.00 188 PRO A CA 1
ATOM 1432 C C . PRO A 1 188 ? 14.440 -9.318 -3.798 1.00 67.00 188 PRO A C 1
ATOM 1434 O O . PRO A 1 188 ? 14.362 -9.901 -2.723 1.00 67.00 188 PRO A O 1
ATOM 1437 N N . SER A 1 189 ? 15.463 -8.511 -4.099 1.00 71.06 189 SER A N 1
ATOM 1438 C CA . SER A 1 189 ? 16.649 -8.370 -3.250 1.00 71.06 189 SER A CA 1
ATOM 1439 C C . SER A 1 189 ? 16.362 -7.732 -1.888 1.00 71.06 189 SER A C 1
ATOM 1441 O O . SER A 1 189 ? 17.188 -7.855 -0.985 1.00 71.06 189 SER A O 1
ATOM 1443 N N . VAL A 1 190 ? 15.221 -7.051 -1.724 1.00 71.38 190 VAL A N 1
ATOM 1444 C CA . VAL A 1 190 ? 14.821 -6.449 -0.440 1.00 71.38 190 VAL A CA 1
ATOM 1445 C C . VAL A 1 190 ? 13.724 -7.231 0.281 1.00 71.38 190 VAL A C 1
ATOM 1447 O O . VAL A 1 190 ? 13.539 -6.996 1.472 1.00 71.38 190 VAL A O 1
ATOM 1450 N N . ILE A 1 191 ? 13.031 -8.161 -0.393 1.00 77.56 191 ILE A N 1
ATOM 1451 C CA . ILE A 1 191 ? 11.869 -8.882 0.161 1.00 77.56 191 ILE A CA 1
ATOM 1452 C C . ILE A 1 191 ? 12.271 -9.636 1.431 1.00 77.56 191 ILE A C 1
ATOM 1454 O O . ILE A 1 191 ? 11.892 -9.243 2.531 1.00 77.56 191 ILE A O 1
ATOM 1458 N N . GLU A 1 192 ? 13.100 -10.672 1.297 1.00 70.75 192 GLU A N 1
ATOM 1459 C CA . GLU A 1 192 ? 13.456 -11.546 2.422 1.00 70.75 192 GLU A CA 1
ATOM 1460 C C . GLU A 1 192 ? 14.252 -10.802 3.497 1.00 70.75 192 GLU A C 1
ATOM 1462 O O . GLU A 1 192 ? 14.114 -11.045 4.699 1.00 70.75 192 GLU A O 1
ATOM 1467 N N . LYS A 1 193 ? 15.088 -9.850 3.074 1.00 82.81 193 LYS A N 1
ATOM 1468 C CA . LYS A 1 193 ? 16.004 -9.164 3.981 1.00 82.81 193 LYS A CA 1
ATOM 1469 C C . LYS A 1 193 ? 15.313 -8.113 4.845 1.00 82.81 193 LYS A C 1
ATOM 1471 O O . LYS A 1 193 ? 15.704 -7.963 6.004 1.00 82.81 193 LYS A O 1
ATOM 1476 N N . ASN A 1 194 ? 14.303 -7.414 4.327 1.00 88.69 194 ASN A N 1
ATOM 1477 C CA . ASN A 1 194 ? 13.759 -6.223 4.985 1.00 88.69 194 ASN A CA 1
ATOM 1478 C C . ASN A 1 194 ? 12.283 -6.344 5.382 1.00 88.69 194 ASN A C 1
ATOM 1480 O O . ASN A 1 194 ? 11.861 -5.630 6.285 1.00 88.69 194 ASN A O 1
ATOM 1484 N N . TYR A 1 195 ? 11.505 -7.240 4.768 1.00 93.00 195 TYR A N 1
ATOM 1485 C CA . TYR A 1 195 ? 10.075 -7.359 5.061 1.00 93.00 195 TYR A CA 1
ATOM 1486 C C . TYR A 1 195 ? 9.776 -8.527 6.013 1.00 93.00 195 TYR A C 1
ATOM 1488 O O . TYR A 1 195 ? 10.350 -9.608 5.853 1.00 93.00 195 TYR A O 1
ATOM 1496 N N . PRO A 1 196 ? 8.878 -8.346 7.000 1.00 94.75 196 PRO A N 1
ATOM 1497 C CA . PRO A 1 196 ? 8.397 -9.434 7.844 1.00 94.75 196 PRO A CA 1
ATOM 1498 C C . PRO A 1 196 ? 7.279 -10.202 7.115 1.00 94.75 196 PRO A C 1
ATOM 1500 O O . PRO A 1 196 ? 6.094 -9.994 7.359 1.00 94.75 196 PRO A O 1
ATOM 1503 N N . VAL A 1 197 ? 7.648 -11.050 6.148 1.00 94.50 197 VAL A N 1
ATOM 1504 C CA . VAL A 1 197 ? 6.692 -11.668 5.202 1.00 94.50 197 VAL A CA 1
ATOM 1505 C C . VAL A 1 197 ? 5.614 -12.510 5.894 1.00 94.50 197 VAL A C 1
ATOM 1507 O O . VAL A 1 197 ? 4.446 -12.431 5.518 1.00 94.50 197 VAL A O 1
ATOM 1510 N N . GLU A 1 198 ? 5.973 -13.254 6.940 1.00 95.12 198 GLU A N 1
ATOM 1511 C CA . GLU A 1 198 ? 5.005 -14.026 7.727 1.00 95.12 198 GLU A CA 1
ATOM 1512 C C . GLU A 1 198 ? 3.960 -13.120 8.401 1.00 95.12 198 GLU A C 1
ATOM 1514 O O . GLU A 1 198 ? 2.764 -13.414 8.379 1.00 95.12 198 GLU A O 1
ATOM 1519 N N . ASP A 1 199 ? 4.387 -11.980 8.945 1.00 97.62 199 ASP A N 1
ATOM 1520 C CA . ASP A 1 199 ? 3.489 -11.022 9.592 1.00 97.62 199 ASP A CA 1
ATOM 1521 C C . ASP A 1 199 ? 2.629 -10.266 8.575 1.00 97.62 199 ASP A C 1
ATOM 1523 O O . ASP A 1 199 ? 1.468 -9.974 8.855 1.00 97.62 199 ASP A O 1
ATOM 1527 N N . LEU A 1 200 ? 3.143 -10.007 7.368 1.00 96.88 200 LEU A N 1
ATOM 1528 C CA . LEU A 1 200 ? 2.328 -9.497 6.262 1.00 96.88 200 LEU A CA 1
ATOM 1529 C C . LEU A 1 200 ? 1.207 -10.482 5.911 1.00 96.88 200 LEU A C 1
ATOM 1531 O O . LEU A 1 200 ? 0.047 -10.081 5.835 1.00 96.88 200 LEU A O 1
ATOM 1535 N N . GLN A 1 201 ? 1.532 -11.769 5.754 1.00 96.19 201 GLN A N 1
ATOM 1536 C CA . GLN A 1 201 ? 0.544 -12.820 5.492 1.00 96.19 201 GLN A CA 1
ATOM 1537 C C . GLN A 1 201 ? -0.503 -12.907 6.612 1.00 96.19 201 GLN A C 1
ATOM 1539 O O . GLN A 1 201 ? -1.688 -13.110 6.334 1.00 96.19 201 GLN A O 1
ATOM 1544 N N . ARG A 1 202 ? -0.068 -12.758 7.868 1.00 97.94 202 ARG A N 1
ATOM 1545 C CA . ARG A 1 202 ? -0.919 -12.877 9.057 1.00 97.94 202 ARG A CA 1
ATOM 1546 C C . ARG A 1 202 ? -1.840 -11.674 9.260 1.00 97.94 202 ARG A C 1
ATOM 1548 O O . ARG A 1 202 ? -3.017 -11.859 9.557 1.00 97.94 202 ARG A O 1
ATOM 1555 N N . TYR A 1 203 ? -1.313 -10.458 9.142 1.00 98.56 203 TYR A N 1
ATOM 1556 C CA . TYR A 1 203 ? -2.009 -9.245 9.575 1.00 98.56 203 TYR A CA 1
ATOM 1557 C C . TYR A 1 203 ? -2.620 -8.439 8.424 1.00 98.56 203 TYR A C 1
ATOM 1559 O O . TYR A 1 203 ? -3.643 -7.790 8.628 1.00 98.56 203 TYR A O 1
ATOM 1567 N N . ALA A 1 204 ? -2.075 -8.482 7.206 1.00 97.81 204 ALA A N 1
ATOM 1568 C CA . ALA A 1 204 ? -2.702 -7.788 6.083 1.00 97.81 204 ALA A CA 1
ATOM 1569 C C . ALA A 1 204 ? -3.922 -8.568 5.566 1.00 97.81 204 ALA A C 1
ATOM 1571 O O . ALA A 1 204 ? -3.909 -9.798 5.454 1.00 97.81 204 ALA A O 1
ATOM 1572 N N . HIS A 1 205 ? -4.982 -7.854 5.187 1.00 95.69 205 HIS A N 1
ATOM 1573 C CA . HIS A 1 205 ? -6.074 -8.435 4.406 1.00 95.69 205 HIS A CA 1
ATOM 1574 C C . HIS A 1 205 ? -5.589 -8.742 2.992 1.00 95.69 205 HIS A C 1
ATOM 1576 O O . HIS A 1 205 ? -5.766 -9.871 2.538 1.00 95.69 205 HIS A O 1
ATOM 1582 N N . TYR A 1 206 ? -4.898 -7.776 2.377 1.00 95.38 206 TYR A N 1
ATOM 1583 C CA . TYR A 1 206 ? -4.267 -7.887 1.064 1.00 95.38 206 TYR A CA 1
ATOM 1584 C C . TYR A 1 206 ? -2.876 -7.248 1.062 1.00 95.38 206 TYR A C 1
ATOM 1586 O O . TYR A 1 206 ? -2.647 -6.229 1.717 1.00 95.38 206 TYR A O 1
ATOM 1594 N N . VAL A 1 207 ? -1.964 -7.823 0.286 1.00 94.00 207 VAL A N 1
ATOM 1595 C CA . VAL A 1 207 ? -0.633 -7.282 0.007 1.00 94.00 207 VAL A CA 1
ATOM 1596 C C . VAL A 1 207 ? -0.584 -6.866 -1.456 1.00 94.00 207 VAL A C 1
ATOM 1598 O O . VAL A 1 207 ? -0.689 -7.697 -2.357 1.00 94.00 207 VAL A O 1
ATOM 1601 N N . ILE A 1 208 ? -0.434 -5.569 -1.692 1.00 92.06 208 ILE A N 1
ATOM 1602 C CA . ILE A 1 208 ? -0.458 -4.963 -3.018 1.00 92.06 208 ILE A CA 1
ATOM 1603 C C . ILE A 1 208 ? 0.972 -4.849 -3.526 1.00 92.06 208 ILE A C 1
ATOM 1605 O O . ILE A 1 208 ? 1.809 -4.145 -2.958 1.00 92.06 208 ILE A O 1
ATOM 1609 N N . LEU A 1 209 ? 1.264 -5.531 -4.627 1.00 88.38 209 LEU A N 1
ATOM 1610 C CA . LEU A 1 209 ? 2.567 -5.429 -5.264 1.00 88.38 209 LEU A CA 1
ATOM 1611 C C . LEU A 1 209 ? 2.610 -4.161 -6.114 1.00 88.38 209 LEU A C 1
ATOM 1613 O O . LEU A 1 209 ? 1.923 -4.062 -7.133 1.00 88.38 209 LEU A O 1
ATOM 1617 N N . SER A 1 210 ? 3.482 -3.219 -5.747 1.00 80.81 210 SER A N 1
ATOM 1618 C CA . SER A 1 210 ? 3.858 -2.085 -6.600 1.00 80.81 210 SER A CA 1
ATOM 1619 C C . SER A 1 210 ? 4.806 -2.569 -7.708 1.00 80.81 210 SER A C 1
ATOM 1621 O O . SER A 1 210 ? 6.000 -2.256 -7.766 1.00 80.81 210 SER A O 1
ATOM 1623 N N . ALA A 1 211 ? 4.281 -3.441 -8.567 1.00 67.44 211 ALA A N 1
ATOM 1624 C CA . ALA A 1 211 ? 4.981 -4.157 -9.629 1.00 67.44 211 ALA A CA 1
ATOM 1625 C C . ALA A 1 211 ? 4.917 -3.415 -10.960 1.00 67.44 211 ALA A C 1
ATOM 1627 O O . ALA A 1 211 ? 4.535 -3.937 -12.003 1.00 67.44 211 ALA A O 1
ATOM 1628 N N . ASN A 1 212 ? 5.295 -2.148 -10.867 1.00 68.38 212 ASN A N 1
ATOM 1629 C CA . ASN A 1 212 ? 4.844 -1.127 -11.786 1.00 68.38 212 ASN A CA 1
ATOM 1630 C C . ASN A 1 212 ? 5.975 -0.617 -12.689 1.00 68.38 212 ASN A C 1
ATOM 1632 O O . ASN A 1 212 ? 5.731 0.175 -13.580 1.00 68.38 212 ASN A O 1
ATOM 1636 N N . GLU A 1 213 ? 7.235 -1.008 -12.501 1.00 73.62 213 GLU A N 1
ATOM 1637 C CA . GLU A 1 213 ? 8.293 -0.465 -13.358 1.00 73.62 213 GLU A CA 1
ATOM 1638 C C . GLU A 1 213 ? 9.533 -1.364 -13.437 1.00 73.62 213 GLU A C 1
ATOM 1640 O O . GLU A 1 213 ? 10.450 -1.273 -12.628 1.00 73.62 213 GLU A O 1
ATOM 1645 N N . PHE A 1 214 ? 9.598 -2.188 -14.481 1.00 79.00 214 PHE A N 1
ATOM 1646 C CA . PHE A 1 214 ? 10.733 -3.054 -14.836 1.00 79.00 214 PHE A CA 1
ATOM 1647 C C . PHE A 1 214 ? 11.528 -2.522 -16.038 1.00 79.00 214 PHE A C 1
ATOM 1649 O O . PHE A 1 214 ? 12.312 -3.246 -16.668 1.00 79.00 214 PHE A O 1
ATOM 1656 N N . ARG A 1 215 ? 11.301 -1.252 -16.397 1.00 81.69 215 ARG A N 1
ATOM 1657 C CA . ARG A 1 215 ? 11.848 -0.653 -17.614 1.00 81.69 215 ARG A CA 1
ATOM 1658 C C . ARG A 1 215 ? 13.372 -0.534 -17.556 1.00 81.69 215 ARG A C 1
ATOM 1660 O O . ARG A 1 215 ? 13.971 -0.228 -16.528 1.00 81.69 215 ARG A O 1
ATOM 1667 N N . LYS A 1 216 ? 14.016 -0.679 -18.711 1.00 80.12 216 LYS A N 1
ATOM 1668 C CA . LYS A 1 216 ? 15.437 -0.374 -18.904 1.00 80.12 216 LYS A CA 1
ATOM 1669 C C . LYS A 1 216 ? 15.589 1.119 -19.207 1.00 80.12 216 LYS A C 1
ATOM 1671 O O . LYS A 1 216 ? 14.872 1.672 -20.034 1.00 80.12 216 LYS A O 1
ATOM 1676 N N . LEU A 1 217 ? 16.559 1.776 -18.567 1.00 80.50 217 LEU A N 1
ATOM 1677 C CA . LEU A 1 217 ? 16.754 3.230 -18.706 1.00 80.50 217 LEU A CA 1
ATOM 1678 C C . LEU A 1 217 ? 17.406 3.646 -20.035 1.00 80.50 217 LEU A C 1
ATOM 1680 O O . LEU A 1 217 ? 17.173 4.747 -20.519 1.00 80.50 217 LEU A O 1
ATOM 1684 N N . LYS A 1 218 ? 18.242 2.778 -20.619 1.00 86.25 218 LYS A N 1
ATOM 1685 C CA . LYS A 1 218 ? 19.060 3.088 -21.812 1.00 86.25 218 LYS A CA 1
ATOM 1686 C C . LYS A 1 218 ? 18.629 2.345 -23.078 1.00 86.25 218 LYS A C 1
ATOM 1688 O O . LYS A 1 218 ? 19.269 2.491 -24.117 1.00 86.25 218 LYS A O 1
ATOM 1693 N N . LYS A 1 219 ? 17.568 1.541 -23.003 1.00 88.00 219 LYS A N 1
ATOM 1694 C CA . LYS A 1 219 ? 17.057 0.730 -24.112 1.00 88.00 219 LYS A CA 1
ATOM 1695 C C . LYS A 1 219 ? 15.532 0.690 -24.077 1.00 88.00 219 LYS A C 1
ATOM 1697 O O . LYS A 1 219 ? 14.966 0.754 -22.990 1.00 88.00 219 LYS A O 1
ATOM 1702 N N . THR A 1 220 ? 14.886 0.533 -25.229 1.00 88.56 220 THR A N 1
ATOM 1703 C CA . THR A 1 220 ? 13.445 0.268 -25.298 1.00 88.56 220 THR A CA 1
ATOM 1704 C C . THR A 1 220 ? 13.118 -1.011 -24.527 1.00 88.56 220 THR A C 1
ATOM 1706 O O . THR A 1 220 ? 13.839 -2.013 -24.598 1.00 88.56 220 THR A O 1
ATOM 1709 N N . SER A 1 221 ? 12.039 -0.974 -23.755 1.00 86.94 221 SER A N 1
ATOM 1710 C CA . SER A 1 221 ? 11.569 -2.100 -22.951 1.00 86.94 221 SER A CA 1
ATOM 1711 C C . SER A 1 221 ? 10.091 -1.942 -22.637 1.00 86.94 221 SER A C 1
ATOM 1713 O O . SER A 1 221 ? 9.575 -0.827 -22.638 1.00 86.94 221 SER A O 1
ATOM 1715 N N . LEU A 1 222 ? 9.443 -3.052 -22.305 1.00 86.31 222 LEU A N 1
ATOM 1716 C CA . LEU A 1 222 ? 8.118 -3.032 -21.699 1.00 86.31 222 LEU A CA 1
ATOM 1717 C C . LEU A 1 222 ? 8.221 -2.474 -20.271 1.00 86.31 222 LEU A C 1
ATOM 1719 O O . LEU A 1 222 ? 9.189 -2.762 -19.566 1.00 86.31 222 LEU A O 1
ATOM 1723 N N . ILE A 1 223 ? 7.243 -1.661 -19.869 1.00 84.38 223 ILE A N 1
ATOM 1724 C CA . ILE A 1 223 ? 7.217 -1.021 -18.547 1.00 84.38 223 ILE A CA 1
ATOM 1725 C C . ILE A 1 223 ? 6.972 -2.038 -17.434 1.00 84.38 223 ILE A C 1
ATOM 1727 O O . ILE A 1 223 ? 7.700 -2.039 -16.450 1.00 84.38 223 ILE A O 1
ATOM 1731 N N . ALA A 1 224 ? 6.012 -2.939 -17.636 1.00 83.75 224 ALA A N 1
ATOM 1732 C CA . ALA A 1 224 ? 5.633 -3.975 -16.689 1.00 83.75 224 ALA A CA 1
ATOM 1733 C C . ALA A 1 224 ? 5.226 -5.259 -17.442 1.00 83.75 224 ALA A C 1
ATOM 1735 O O . ALA A 1 224 ? 4.040 -5.574 -17.530 1.00 83.75 224 ALA A O 1
ATOM 1736 N N . PRO A 1 225 ? 6.166 -5.969 -18.098 1.00 86.00 225 PRO A N 1
ATOM 1737 C CA . PRO A 1 225 ? 5.833 -7.201 -18.809 1.00 86.00 225 PRO A CA 1
ATOM 1738 C C . PRO A 1 225 ? 5.302 -8.272 -17.849 1.00 86.00 225 PRO A C 1
ATOM 1740 O O . PRO A 1 225 ? 5.857 -8.470 -16.767 1.00 86.00 225 PRO A O 1
ATOM 1743 N N . LEU A 1 226 ? 4.264 -9.002 -18.273 1.00 86.88 226 LEU A N 1
ATOM 1744 C CA . LEU A 1 226 ? 3.717 -10.117 -17.495 1.00 86.88 226 LEU A CA 1
ATOM 1745 C C . LEU A 1 226 ? 4.764 -11.225 -17.302 1.00 86.88 226 LEU A C 1
ATOM 1747 O O . LEU A 1 226 ? 4.974 -11.671 -16.180 1.00 86.88 226 LEU A O 1
ATOM 1751 N N . TYR A 1 227 ? 5.475 -11.584 -18.376 1.00 88.06 227 TYR A N 1
ATOM 1752 C CA . TYR A 1 227 ? 6.543 -12.586 -18.385 1.00 88.06 227 TYR A CA 1
ATOM 1753 C C . TYR A 1 227 ? 7.857 -12.007 -18.910 1.00 88.06 227 TYR A C 1
ATOM 1755 O O . TYR A 1 227 ? 7.874 -11.100 -19.747 1.00 88.06 227 TYR A O 1
ATOM 1763 N N . SER A 1 228 ? 8.975 -12.556 -18.440 1.00 85.00 228 SER A N 1
ATOM 1764 C CA . SER A 1 228 ? 10.305 -12.122 -18.863 1.00 85.00 228 SER A CA 1
ATOM 1765 C C . SER A 1 228 ? 10.573 -12.500 -20.320 1.00 85.00 228 SER A C 1
ATOM 1767 O O . SER A 1 228 ? 10.390 -13.643 -20.723 1.00 85.00 228 SER A O 1
ATOM 1769 N N . LEU A 1 229 ? 11.095 -11.553 -21.105 1.00 82.75 229 LEU A N 1
ATOM 1770 C CA . LEU A 1 229 ? 11.477 -11.786 -22.510 1.00 82.75 229 LEU A CA 1
ATOM 1771 C C . LEU A 1 229 ? 12.798 -12.553 -22.666 1.00 82.75 229 LEU A C 1
ATOM 1773 O O . LEU A 1 229 ? 13.150 -12.985 -23.759 1.00 82.75 229 LEU A O 1
ATOM 1777 N N . THR A 1 230 ? 13.564 -12.665 -21.585 1.00 81.75 230 THR A N 1
ATOM 1778 C CA . THR A 1 230 ? 14.856 -13.348 -21.548 1.00 81.75 230 THR A CA 1
ATOM 1779 C C . THR A 1 230 ? 14.879 -14.285 -20.354 1.00 81.75 230 THR A C 1
ATOM 1781 O O . THR A 1 230 ? 14.588 -13.850 -19.235 1.00 81.75 230 THR A O 1
ATOM 1784 N N . THR A 1 231 ? 15.260 -15.540 -20.579 1.00 80.25 231 THR A N 1
ATOM 1785 C CA . THR A 1 231 ? 15.395 -16.556 -19.531 1.00 80.25 231 THR A CA 1
ATOM 1786 C C . THR A 1 231 ? 16.300 -16.064 -18.401 1.00 80.25 231 THR A C 1
ATOM 1788 O O . THR A 1 231 ? 17.352 -15.479 -18.653 1.00 80.25 231 THR A O 1
ATOM 1791 N N . GLY A 1 232 ? 15.873 -16.271 -17.154 1.00 77.19 232 GLY A N 1
ATOM 1792 C CA . GLY A 1 232 ? 16.614 -15.851 -15.959 1.00 77.19 232 GLY A CA 1
ATOM 1793 C C . GLY A 1 232 ? 16.534 -14.357 -15.625 1.00 77.19 232 GLY A C 1
ATOM 1794 O O . GLY A 1 232 ? 17.138 -13.925 -14.649 1.00 77.19 232 GLY A O 1
ATOM 1795 N N . SER A 1 233 ? 15.799 -13.546 -16.395 1.00 82.19 233 SER A N 1
ATOM 1796 C CA . SER A 1 233 ? 15.568 -12.149 -16.025 1.00 82.19 233 SER A CA 1
ATOM 1797 C C . SER A 1 233 ? 14.480 -12.035 -14.966 1.00 82.19 233 SER A C 1
ATOM 1799 O O . SER A 1 233 ? 13.402 -12.607 -15.114 1.00 82.19 233 SER A O 1
ATOM 1801 N N . SER A 1 234 ? 14.741 -11.207 -13.958 1.00 82.12 234 SER A N 1
ATOM 1802 C CA . SER A 1 234 ? 13.752 -10.804 -12.963 1.00 82.12 234 SER A CA 1
ATOM 1803 C C . SER A 1 234 ? 12.793 -9.720 -13.455 1.00 82.12 234 SER A C 1
ATOM 1805 O O . SER A 1 234 ? 11.945 -9.298 -12.692 1.00 82.12 234 SER A O 1
ATOM 1807 N N . ASN A 1 235 ? 12.923 -9.218 -14.688 1.00 82.88 235 ASN A N 1
ATOM 1808 C CA . ASN A 1 235 ? 12.132 -8.084 -15.175 1.00 82.88 235 ASN A CA 1
ATOM 1809 C C . ASN A 1 235 ? 10.752 -8.539 -15.664 1.00 82.88 235 ASN A C 1
ATOM 1811 O O . ASN A 1 235 ? 10.460 -8.419 -16.856 1.00 82.88 235 ASN A O 1
ATOM 1815 N N . SER A 1 236 ? 9.931 -9.085 -14.771 1.00 85.31 236 SER A N 1
ATOM 1816 C CA . SER A 1 236 ? 8.542 -9.429 -15.068 1.00 85.31 236 SER A CA 1
ATOM 1817 C C . SER A 1 236 ? 7.683 -9.579 -13.828 1.00 85.31 236 SER A C 1
ATOM 1819 O O . SER A 1 236 ? 8.152 -9.941 -12.751 1.00 85.31 236 SER A O 1
ATOM 1821 N N . LEU A 1 237 ? 6.390 -9.343 -14.017 1.00 86.12 237 LEU A N 1
ATOM 1822 C CA . LEU A 1 237 ? 5.379 -9.473 -12.980 1.00 86.12 237 LEU A CA 1
ATOM 1823 C C . LEU A 1 237 ? 5.350 -10.880 -12.373 1.00 86.12 237 LEU A C 1
ATOM 1825 O O . LEU A 1 237 ? 5.360 -11.018 -11.151 1.00 86.12 237 LEU A O 1
ATOM 1829 N N . ASP A 1 238 ? 5.385 -11.904 -13.228 1.00 87.88 238 ASP A N 1
ATOM 1830 C CA . ASP A 1 238 ? 5.402 -13.316 -12.843 1.00 87.88 238 ASP A CA 1
ATOM 1831 C C . ASP A 1 238 ? 6.575 -13.656 -11.911 1.00 87.88 238 ASP A C 1
ATOM 1833 O O . ASP A 1 238 ? 6.378 -14.273 -10.860 1.00 87.88 238 ASP A O 1
ATOM 1837 N N . TYR A 1 239 ? 7.781 -13.167 -12.227 1.00 87.81 239 TYR A N 1
ATOM 1838 C CA . TYR A 1 239 ? 8.955 -13.369 -11.378 1.00 87.81 239 TYR A CA 1
ATOM 1839 C C . TYR A 1 239 ? 8.735 -12.791 -9.973 1.00 87.81 239 TYR A C 1
ATOM 1841 O O . TYR A 1 239 ? 9.047 -13.438 -8.973 1.00 87.81 239 TYR A O 1
ATOM 1849 N N . HIS A 1 240 ? 8.189 -11.577 -9.874 1.00 86.31 240 HIS A N 1
ATOM 1850 C CA . HIS A 1 240 ? 7.999 -10.907 -8.585 1.00 86.31 240 HIS A CA 1
ATOM 1851 C C . HIS A 1 240 ? 6.861 -11.500 -7.759 1.00 86.31 240 HIS A C 1
ATOM 1853 O O . HIS A 1 240 ? 7.024 -11.656 -6.549 1.00 86.31 240 HIS A O 1
ATOM 1859 N N . VAL A 1 241 ? 5.746 -11.870 -8.393 1.00 88.44 241 VAL A N 1
ATOM 1860 C CA . VAL A 1 241 ? 4.671 -12.622 -7.728 1.00 88.44 241 VAL A CA 1
ATOM 1861 C C . VAL A 1 241 ? 5.230 -13.936 -7.186 1.00 88.44 241 VAL A C 1
ATOM 1863 O O . VAL A 1 241 ? 5.015 -14.264 -6.020 1.00 88.44 241 VAL A O 1
ATOM 1866 N N . THR A 1 242 ? 6.014 -14.653 -7.992 1.00 89.19 242 THR A N 1
ATOM 1867 C CA . THR A 1 242 ? 6.663 -15.901 -7.575 1.00 89.19 242 THR A CA 1
ATOM 1868 C C . THR A 1 242 ? 7.628 -15.683 -6.411 1.00 89.19 242 THR A C 1
ATOM 1870 O O . THR A 1 242 ? 7.594 -16.452 -5.455 1.00 89.19 242 THR A O 1
ATOM 1873 N N . ALA A 1 243 ? 8.431 -14.616 -6.427 1.00 89.69 243 ALA A N 1
ATOM 1874 C CA . ALA A 1 243 ? 9.354 -14.300 -5.336 1.00 89.69 243 ALA A CA 1
ATOM 1875 C C . ALA A 1 243 ? 8.622 -14.048 -4.005 1.00 89.69 243 ALA A C 1
ATOM 1877 O O . ALA A 1 243 ? 9.003 -14.601 -2.978 1.00 89.69 243 ALA A O 1
ATOM 1878 N N . TRP A 1 244 ? 7.534 -13.272 -4.021 1.00 91.00 244 TRP A N 1
ATOM 1879 C CA . TRP A 1 244 ? 6.710 -13.043 -2.828 1.00 91.00 244 TRP A CA 1
ATOM 1880 C C . TRP A 1 244 ? 6.022 -14.318 -2.330 1.00 91.00 244 TRP A C 1
ATOM 1882 O O . TRP A 1 244 ? 5.920 -14.527 -1.120 1.00 91.00 244 TRP A O 1
ATOM 1892 N N . LYS A 1 245 ? 5.600 -15.197 -3.247 1.00 91.25 245 LYS A N 1
ATOM 1893 C CA . LYS A 1 245 ? 5.038 -16.506 -2.894 1.00 91.25 245 LYS A CA 1
ATOM 1894 C C . LYS A 1 245 ? 6.065 -17.424 -2.241 1.00 91.25 245 LYS A C 1
ATOM 1896 O O . LYS A 1 245 ? 5.774 -18.020 -1.210 1.00 91.25 245 LYS A O 1
ATOM 1901 N N . LEU A 1 246 ? 7.270 -17.506 -2.807 1.00 91.38 246 LEU A N 1
ATOM 1902 C CA . LEU A 1 246 ? 8.372 -18.286 -2.236 1.00 91.38 246 LEU A CA 1
ATOM 1903 C C . LEU A 1 246 ? 8.788 -17.766 -0.856 1.00 91.38 246 LEU A C 1
ATOM 1905 O O . LEU A 1 246 ? 9.135 -18.563 0.009 1.00 91.38 246 LEU A O 1
ATOM 1909 N N . ALA A 1 247 ? 8.686 -16.455 -0.630 1.00 91.38 247 ALA A N 1
ATOM 1910 C CA . ALA A 1 247 ? 8.954 -15.848 0.669 1.00 91.38 247 ALA A CA 1
ATOM 1911 C C . ALA A 1 247 ? 7.846 -16.095 1.717 1.00 91.38 247 ALA A C 1
ATOM 1913 O O . ALA A 1 247 ? 8.064 -15.815 2.895 1.00 91.38 247 ALA A O 1
ATOM 1914 N N . GLY A 1 248 ? 6.674 -16.610 1.317 1.00 92.31 248 GLY A N 1
ATOM 1915 C CA . GLY A 1 248 ? 5.615 -17.050 2.233 1.00 92.31 248 GLY A CA 1
ATOM 1916 C C . GLY A 1 248 ? 4.228 -16.441 2.010 1.00 92.31 248 GLY A C 1
ATOM 1917 O O . GLY A 1 248 ? 3.304 -16.795 2.743 1.00 92.31 248 GLY A O 1
ATOM 1918 N N . LEU A 1 249 ? 4.038 -15.553 1.024 1.00 92.12 249 LEU A N 1
ATOM 1919 C CA . LEU A 1 249 ? 2.699 -15.042 0.712 1.00 92.12 249 LEU A CA 1
ATOM 1920 C C . LEU A 1 249 ? 1.865 -16.060 -0.073 1.00 92.12 249 LEU A C 1
ATOM 1922 O O . LEU A 1 249 ? 2.317 -16.711 -1.014 1.00 92.12 249 LEU A O 1
ATOM 1926 N N . THR A 1 250 ? 0.593 -16.150 0.279 1.00 92.00 250 THR A N 1
ATOM 1927 C CA . THR A 1 250 ? -0.398 -16.966 -0.438 1.00 92.00 250 THR A CA 1
ATOM 1928 C C . THR A 1 250 ? -1.015 -16.189 -1.602 1.00 92.00 250 THR A C 1
ATOM 1930 O O . THR A 1 250 ? -0.959 -14.962 -1.651 1.00 92.00 250 THR A O 1
ATOM 1933 N N . SER A 1 251 ? -1.576 -16.885 -2.596 1.00 88.38 251 SER A N 1
ATOM 1934 C CA . SER A 1 251 ? -2.072 -16.212 -3.813 1.00 88.38 251 SER A CA 1
ATOM 1935 C C . SER A 1 251 ? -3.338 -15.386 -3.565 1.00 88.38 251 SER A C 1
ATOM 1937 O O . SER A 1 251 ? -3.493 -14.345 -4.187 1.00 88.38 251 SER A O 1
ATOM 1939 N N . ASP A 1 252 ? -4.189 -15.792 -2.621 1.00 86.88 252 ASP A N 1
ATOM 1940 C CA . ASP A 1 252 ? -5.367 -15.035 -2.167 1.00 86.88 252 ASP A CA 1
ATOM 1941 C C . ASP A 1 252 ? -5.002 -13.741 -1.421 1.00 86.88 252 ASP A C 1
ATOM 1943 O O . ASP A 1 252 ? -5.804 -12.812 -1.350 1.00 86.88 252 ASP A O 1
ATOM 1947 N N . LYS A 1 253 ? -3.772 -13.651 -0.900 1.00 90.62 253 LYS A N 1
ATOM 1948 C CA . LYS A 1 253 ? -3.256 -12.454 -0.233 1.00 90.62 253 LYS A CA 1
ATOM 1949 C C . LYS A 1 253 ? -2.768 -11.394 -1.220 1.00 90.62 253 LYS A C 1
ATOM 1951 O O . LYS A 1 253 ? -2.764 -10.213 -0.884 1.00 90.62 253 LYS A O 1
ATOM 1956 N N . ILE A 1 254 ? -2.307 -11.803 -2.399 1.00 90.25 254 ILE A N 1
ATOM 1957 C CA . ILE A 1 254 ? -1.565 -10.941 -3.323 1.00 90.25 254 ILE A CA 1
ATOM 1958 C C . ILE A 1 254 ? -2.520 -10.208 -4.266 1.00 90.25 254 ILE A C 1
ATOM 1960 O O . ILE A 1 254 ? -3.276 -10.821 -5.015 1.00 90.25 254 ILE A O 1
ATOM 1964 N N . VAL A 1 255 ? -2.397 -8.884 -4.302 1.00 90.00 255 VAL A N 1
ATOM 1965 C CA .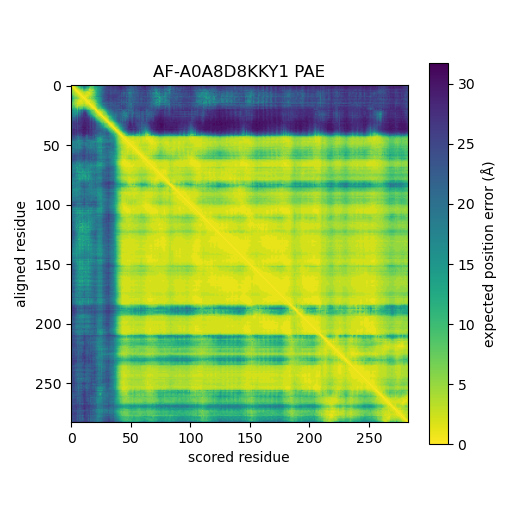 VAL A 1 255 ? -3.023 -8.018 -5.303 1.00 90.00 255 VAL A CA 1
ATOM 1966 C C . VAL A 1 255 ? -1.945 -7.502 -6.242 1.00 90.00 255 VAL A C 1
ATOM 1968 O O . VAL A 1 255 ? -0.923 -6.960 -5.818 1.00 90.00 255 VAL A O 1
ATOM 1971 N N . VAL A 1 256 ? -2.176 -7.662 -7.539 1.00 83.56 256 VAL A N 1
ATOM 1972 C CA . VAL A 1 256 ? -1.223 -7.272 -8.573 1.00 83.56 256 VAL A CA 1
ATOM 1973 C C . VAL A 1 256 ? -1.639 -5.935 -9.177 1.00 83.56 256 VAL A C 1
ATOM 1975 O O . VAL A 1 256 ? -2.705 -5.828 -9.781 1.00 83.56 256 VAL A O 1
ATOM 1978 N N . GLY A 1 257 ? -0.793 -4.914 -9.023 1.00 74.62 257 GLY A N 1
ATOM 1979 C CA . GLY A 1 257 ? -0.995 -3.624 -9.675 1.00 74.62 257 GLY A CA 1
ATOM 1980 C C . GLY A 1 257 ? -0.815 -3.730 -11.189 1.00 74.62 257 GLY A C 1
ATOM 1981 O O . GLY A 1 257 ? 0.199 -4.240 -11.664 1.00 74.62 257 GLY A O 1
ATOM 1982 N N . VAL A 1 258 ? -1.789 -3.226 -11.950 1.00 70.81 258 VAL A N 1
ATOM 1983 C CA . VAL A 1 258 ? -1.681 -3.066 -13.405 1.00 70.81 258 VAL A CA 1
ATOM 1984 C C . VAL A 1 258 ? -1.581 -1.583 -13.712 1.00 70.81 258 VAL A C 1
ATOM 1986 O O . VAL A 1 258 ? -2.480 -0.801 -13.403 1.00 70.81 258 VAL A O 1
ATOM 1989 N N . GLN A 1 259 ? -0.475 -1.189 -14.331 1.00 69.44 259 GLN A N 1
ATOM 1990 C CA . GLN A 1 259 ? -0.308 0.177 -14.790 1.00 69.44 259 GLN A CA 1
ATOM 1991 C C . GLN A 1 259 ? -1.127 0.462 -16.042 1.00 69.44 259 GLN A C 1
ATOM 1993 O O . GLN A 1 259 ? -1.174 -0.323 -16.986 1.00 69.44 259 GLN A O 1
ATOM 1998 N N . THR A 1 260 ? -1.711 1.650 -16.060 1.00 69.50 260 THR A N 1
ATOM 1999 C CA . THR A 1 260 ? -2.496 2.188 -17.174 1.00 69.50 260 THR A CA 1
ATOM 2000 C C . THR A 1 260 ? -1.782 3.333 -17.888 1.00 69.50 260 THR A C 1
ATOM 2002 O O . THR A 1 260 ? -2.264 3.832 -18.903 1.00 69.50 260 THR A O 1
ATOM 2005 N N . ASN A 1 261 ? -0.627 3.768 -17.377 1.00 69.88 261 ASN A N 1
ATOM 2006 C CA . ASN A 1 261 ? 0.231 4.713 -18.067 1.00 69.88 261 ASN A CA 1
ATOM 2007 C C . ASN A 1 261 ? 1.160 3.976 -19.035 1.00 69.88 261 ASN A C 1
ATOM 2009 O O . ASN A 1 261 ? 1.607 2.855 -18.810 1.00 69.88 261 ASN A O 1
ATOM 2013 N N . SER A 1 262 ? 1.466 4.646 -20.138 1.00 74.88 262 SER A N 1
ATOM 2014 C CA . SER A 1 262 ? 2.493 4.209 -21.072 1.00 74.88 262 SER A CA 1
ATOM 2015 C C . SER A 1 262 ? 3.685 5.142 -20.975 1.00 74.88 262 SER A C 1
ATOM 2017 O O . SER A 1 262 ? 3.543 6.333 -20.703 1.00 74.88 262 SER A O 1
ATOM 2019 N N . ILE A 1 263 ? 4.866 4.594 -21.225 1.00 76.75 263 ILE A N 1
ATOM 2020 C CA . ILE A 1 263 ? 6.091 5.370 -21.374 1.00 76.75 263 ILE A CA 1
ATOM 2021 C C . ILE A 1 263 ? 6.508 5.308 -22.823 1.00 76.75 263 ILE A C 1
ATOM 2023 O O . ILE A 1 263 ? 6.45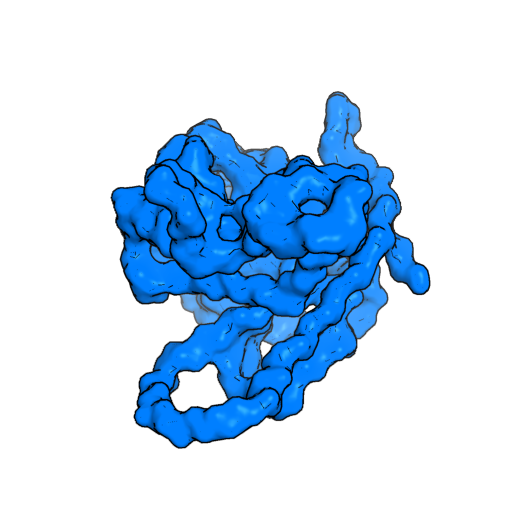6 4.248 -23.451 1.00 76.75 263 ILE A O 1
ATOM 2027 N N . THR A 1 264 ? 6.961 6.444 -23.335 1.00 85.12 264 THR A N 1
ATOM 2028 C CA . THR A 1 264 ? 7.465 6.528 -24.696 1.00 85.12 264 THR A CA 1
ATOM 2029 C C . THR A 1 264 ? 8.963 6.802 -24.695 1.00 85.12 264 THR A C 1
ATOM 2031 O O . THR A 1 264 ? 9.548 7.302 -23.733 1.00 85.12 264 THR A O 1
ATOM 2034 N N . TYR A 1 265 ? 9.624 6.436 -25.788 1.00 86.31 265 TYR A N 1
ATOM 2035 C CA . TYR A 1 265 ? 11.063 6.607 -25.939 1.00 86.31 265 TYR A CA 1
ATOM 2036 C C . TYR A 1 265 ? 11.360 7.469 -27.158 1.00 86.31 265 TYR A C 1
ATOM 2038 O O . TYR A 1 265 ? 10.760 7.298 -28.220 1.00 86.31 265 TYR A O 1
ATOM 2046 N N . LYS A 1 266 ? 12.345 8.364 -27.039 1.00 89.62 266 LYS A N 1
ATOM 2047 C CA . LYS A 1 266 ? 13.000 8.943 -28.214 1.00 89.62 266 LYS A CA 1
ATOM 2048 C C . LYS A 1 266 ? 14.144 8.018 -28.619 1.00 89.62 266 LYS A C 1
ATOM 2050 O O . LYS A 1 266 ? 15.139 7.928 -27.900 1.00 89.62 266 LYS A O 1
ATOM 2055 N N . LEU A 1 267 ? 14.007 7.344 -29.757 1.00 90.56 267 LEU A N 1
ATOM 2056 C CA . LEU A 1 267 ? 15.053 6.471 -30.290 1.00 90.56 267 LEU A CA 1
ATOM 2057 C C . LEU A 1 267 ? 16.268 7.282 -30.755 1.00 90.56 267 LEU A C 1
ATOM 2059 O O . LEU A 1 267 ? 16.120 8.412 -31.225 1.00 90.56 267 LEU A O 1
ATOM 2063 N N . ILE A 1 268 ? 17.463 6.695 -30.634 1.00 90.44 268 ILE A N 1
ATOM 2064 C CA . ILE A 1 268 ? 18.672 7.238 -31.280 1.00 90.44 268 ILE A CA 1
ATOM 2065 C C . ILE A 1 268 ? 18.564 7.056 -32.797 1.00 90.44 268 ILE A C 1
ATOM 2067 O O . ILE A 1 268 ? 18.850 7.978 -33.554 1.00 90.44 268 ILE A O 1
ATOM 2071 N N . GLN A 1 269 ? 18.112 5.876 -33.226 1.00 90.75 269 GLN A N 1
ATOM 2072 C CA . GLN A 1 269 ? 17.856 5.542 -34.623 1.00 90.75 269 GLN A CA 1
ATOM 2073 C C . GLN A 1 269 ? 16.338 5.551 -34.860 1.00 90.75 269 GLN A C 1
ATOM 2075 O O . GLN A 1 269 ? 15.655 4.659 -34.354 1.00 90.75 269 GLN A O 1
ATOM 2080 N N . PRO A 1 270 ? 15.784 6.539 -35.590 1.00 83.31 270 PRO A N 1
ATOM 2081 C CA . PRO A 1 270 ? 14.336 6.751 -35.690 1.00 83.31 270 PRO A CA 1
ATOM 2082 C C . PRO A 1 270 ? 13.513 5.581 -36.245 1.00 83.31 270 PRO A C 1
ATOM 2084 O O . PRO A 1 270 ? 12.306 5.567 -36.026 1.00 83.31 270 PRO A O 1
ATOM 2087 N N . ASN A 1 271 ? 14.151 4.618 -36.920 1.00 88.06 271 ASN A N 1
ATOM 2088 C CA . ASN A 1 271 ? 13.488 3.519 -37.630 1.00 88.06 271 ASN A CA 1
ATOM 2089 C C . ASN A 1 271 ? 13.771 2.128 -37.031 1.00 88.06 271 ASN A C 1
ATOM 2091 O O . ASN A 1 271 ? 13.438 1.116 -37.638 1.00 88.06 271 ASN A O 1
ATOM 2095 N N . GLU A 1 272 ? 14.398 2.061 -35.854 1.00 90.75 272 GLU A N 1
ATOM 2096 C CA . GLU A 1 272 ? 14.780 0.801 -35.207 1.00 90.75 272 GLU A CA 1
ATOM 2097 C C . GLU A 1 272 ? 13.868 0.505 -34.004 1.00 90.75 272 GLU A C 1
ATOM 2099 O O . GLU A 1 272 ? 14.194 0.779 -32.851 1.00 90.75 272 GLU A O 1
ATOM 2104 N N . TYR A 1 273 ? 12.676 -0.029 -34.268 1.00 86.25 273 TYR A N 1
ATOM 2105 C CA . TYR A 1 273 ? 11.601 -0.139 -33.268 1.00 86.25 273 TYR A CA 1
ATOM 2106 C C . TYR A 1 273 ? 11.653 -1.392 -32.384 1.00 86.25 273 TYR A C 1
ATOM 2108 O O . TYR A 1 273 ? 10.758 -1.596 -31.560 1.00 86.25 273 TYR A O 1
ATOM 2116 N N . ARG A 1 274 ? 12.664 -2.256 -32.540 1.00 89.94 274 ARG A N 1
ATOM 2117 C CA . ARG A 1 274 ? 12.760 -3.496 -31.759 1.00 89.94 274 ARG A CA 1
ATOM 2118 C C . ARG A 1 274 ? 12.910 -3.206 -30.261 1.00 89.94 274 ARG A C 1
ATOM 2120 O O . ARG A 1 274 ? 13.425 -2.171 -29.832 1.00 89.94 274 ARG A O 1
ATOM 2127 N N . LEU A 1 275 ? 12.458 -4.140 -29.427 1.00 87.94 275 LEU A N 1
ATOM 2128 C CA . LEU A 1 275 ? 12.772 -4.095 -27.999 1.00 87.94 275 LEU A CA 1
ATOM 2129 C C . LEU A 1 275 ? 14.286 -4.250 -27.807 1.00 87.94 275 LEU A C 1
ATOM 2131 O O . LEU A 1 275 ? 14.928 -5.065 -28.465 1.00 87.94 275 LEU A O 1
ATOM 2135 N N . GLY A 1 276 ? 14.860 -3.471 -26.893 1.00 86.75 276 GLY A N 1
ATOM 2136 C CA . GLY A 1 276 ? 16.302 -3.425 -26.667 1.00 86.75 276 GLY A CA 1
ATOM 2137 C C . GLY A 1 276 ? 17.054 -2.361 -27.476 1.00 86.75 276 GLY A C 1
ATOM 2138 O O . GLY A 1 276 ? 18.255 -2.195 -27.240 1.00 86.75 276 GLY A O 1
ATOM 2139 N N . THR A 1 277 ? 16.390 -1.612 -28.362 1.00 90.94 277 THR A N 1
ATOM 2140 C CA . THR A 1 277 ? 17.003 -0.504 -29.111 1.00 90.94 277 THR A CA 1
ATOM 2141 C C . THR A 1 277 ? 17.495 0.598 -28.171 1.00 90.94 277 THR A C 1
ATOM 2143 O O . THR A 1 277 ? 16.745 1.015 -27.287 1.00 90.94 277 THR A O 1
ATOM 2146 N N . PRO A 1 278 ? 18.718 1.128 -28.352 1.00 91.75 278 PRO A N 1
ATOM 2147 C CA . PRO A 1 278 ? 19.215 2.276 -27.598 1.00 91.75 278 PRO A CA 1
ATOM 2148 C C . PRO A 1 278 ? 18.321 3.523 -27.695 1.00 91.75 278 PRO A C 1
ATOM 2150 O O . PRO A 1 278 ? 17.888 3.925 -28.780 1.00 91.75 278 PRO A O 1
ATOM 2153 N N . VAL A 1 279 ? 18.093 4.180 -26.556 1.00 90.50 279 VAL A N 1
ATOM 2154 C CA . VAL A 1 279 ? 17.228 5.369 -26.465 1.00 90.50 279 VAL A CA 1
ATOM 2155 C C . VAL A 1 279 ? 18.044 6.615 -26.147 1.00 90.50 279 VAL A C 1
ATOM 2157 O O . VAL A 1 279 ? 18.963 6.578 -25.332 1.00 90.50 279 VAL A O 1
ATOM 2160 N N . ALA A 1 280 ? 17.702 7.727 -26.797 1.00 86.81 280 ALA A N 1
ATOM 2161 C CA . ALA A 1 280 ? 18.317 9.027 -26.553 1.00 86.81 280 ALA A CA 1
ATOM 2162 C C . ALA A 1 280 ? 17.805 9.635 -25.242 1.00 86.81 280 ALA A C 1
ATOM 2164 O O . ALA A 1 280 ? 18.573 10.227 -24.489 1.00 86.81 280 ALA A O 1
ATOM 2165 N N . LYS A 1 281 ? 16.496 9.500 -24.983 1.00 83.44 281 LYS A N 1
ATOM 2166 C CA . LYS A 1 281 ? 15.858 9.863 -23.711 1.00 83.44 281 LYS A CA 1
ATOM 2167 C C . LYS A 1 281 ? 14.466 9.249 -23.566 1.00 83.44 281 LYS A C 1
ATOM 2169 O O . LYS A 1 281 ? 13.824 8.912 -24.565 1.00 83.44 281 LYS A O 1
ATOM 2174 N N . LEU A 1 282 ? 14.009 9.174 -22.320 1.00 79.31 282 LEU A N 1
ATOM 2175 C CA . LEU A 1 282 ? 12.615 8.917 -21.961 1.00 79.31 282 LEU A CA 1
ATOM 2176 C C . LEU A 1 282 ? 11.736 10.114 -22.370 1.00 79.31 282 LEU A C 1
ATOM 2178 O O . LEU A 1 282 ? 12.212 11.257 -22.360 1.00 79.31 282 LEU A O 1
ATOM 2182 N N . LYS A 1 283 ? 10.483 9.852 -22.740 1.00 68.00 283 LYS A N 1
ATOM 2183 C CA . LYS A 1 283 ? 9.459 10.859 -23.020 1.00 68.00 283 LYS A CA 1
ATOM 2184 C C . LYS A 1 283 ? 8.184 10.551 -22.250 1.00 68.00 283 LYS A C 1
ATOM 2186 O O . LYS A 1 283 ? 7.713 9.391 -22.346 1.00 68.00 283 LYS A O 1
#

Radius of gyration: 19.81 Å; Cα contacts (8 Å, |Δi|>4): 494; chains: 1; bounding box: 45×43×60 Å

Solvent-accessible surface area (backbone atoms only — not comparable to full-atom values): 16302 Å² total; per-residue (Å²): 137,69,84,34,78,43,67,47,81,52,102,89,46,79,46,79,42,83,51,78,87,89,76,86,88,85,89,82,89,87,78,87,81,89,75,85,75,84,61,97,74,79,69,45,79,44,80,43,41,44,80,41,51,90,76,64,81,62,92,88,64,68,54,27,39,38,34,34,28,72,36,50,65,43,95,84,37,40,72,52,80,55,72,70,70,83,68,58,53,55,52,46,42,55,49,31,75,77,33,74,54,40,39,41,24,46,22,38,34,35,91,85,33,66,38,65,55,55,48,62,35,32,72,34,73,71,48,32,52,48,23,48,51,37,49,53,51,49,32,57,57,30,45,38,46,20,41,27,43,20,65,58,57,63,46,63,88,32,27,68,27,49,43,52,48,42,49,55,44,35,58,53,24,60,78,68,71,34,46,40,34,33,39,40,77,58,51,72,87,47,43,80,64,21,48,52,42,63,50,47,56,70,39,33,65,33,38,33,33,56,43,60,72,53,52,53,90,58,25,43,57,60,47,59,32,62,62,48,95,47,92,94,50,70,52,17,45,52,50,40,54,49,48,46,37,76,61,56,38,53,76,89,34,56,40,80,54,78,76,86,77,84,83,46,70,40,53,67,54,89,85,58,83,56,80,60,33,55,40,72,43,81,90

Nearest PDB structures (foldseek):
  8r42-assembly1_A  TM=8.757E-01  e=7.084E-17  Homo sapiens
  5z4v-assembly1_A  TM=8.544E-01  e=5.532E-17  Ovis aries
  2qf8-assembly1_A  TM=8.528E-01  e=5.532E-17  Bubalus bubalis
  8hw6-assembly1_A  TM=8.334E-01  e=2.594E-16  Heterodera glycines
  8hw8-assembly1_A  TM=8.289E-01  e=5.448E-16  Heterodera glycines

Organism: Culex pipiens (NCBI:txid7175)

Mean predicted aligned error: 9.4 Å

Secondary structure (DSSP, 8-state):
---EEEEEEETTEEEEEEE-----------SS-------TT-PEEEEEEGGGGGG---TT-SSEEEEEEEE-B-TTSPBPPPTTS---TTHHHHHHHH-TTEEEEEEEESTTS-HHHHHHHHTSHHHHHHHHHHHHHHHHHHT-SEEEEE-S---GGGHHHHHHHHHHHHHHHHHHT-EEEEEEES-HHHHHHH--HHHHHHH-SEEEEE------SSB---SS-SS-SSTT---SHHHHHHHHHHTT--GGGEEE--------EEESSTT--STT-BEEEE-

Foldseek 3Di:
DQWFWAWDADPVGIDTDTDDDDDDDDDDDDDDDDPDDPPVDPAAEAEDELQCPVVDDDPPDQAHEYEHDPQEADLLLATDDRSVNPADLCVVVVVCVVRVRYAYEYEYDDPSYDLVSLVSQLVDPVSLLVNLVNRLVVCVSSVGQAYEYERPFAALVCAVSVLVSLVSNQVSCVVVNHAYEYEDELDLVCPLGGYPLVSNQVRHQAYEYPQFALADFFWADDGEAQDDPDPPDSSHPVNSVVSSVVSPHDPSRYDYDDDPDDKDFAAPDNPPPDGGGTGPGID